Protein AF-A0A9N9FWW0-F1 (afdb_monomer)

Structure (mmCIF, N/CA/C/O backbone):
data_AF-A0A9N9FWW0-F1
#
_entry.id   AF-A0A9N9FWW0-F1
#
loop_
_atom_site.group_PDB
_atom_site.id
_atom_site.type_symbol
_atom_site.label_atom_id
_atom_site.label_alt_id
_atom_site.label_comp_id
_atom_site.label_asym_id
_atom_site.label_entity_id
_atom_site.label_seq_id
_atom_site.pdbx_PDB_ins_code
_atom_site.Cartn_x
_atom_site.Cartn_y
_atom_site.Cartn_z
_atom_site.occupancy
_atom_site.B_iso_or_equiv
_atom_site.auth_seq_id
_atom_site.auth_comp_id
_atom_site.auth_asym_id
_atom_site.auth_atom_id
_atom_sit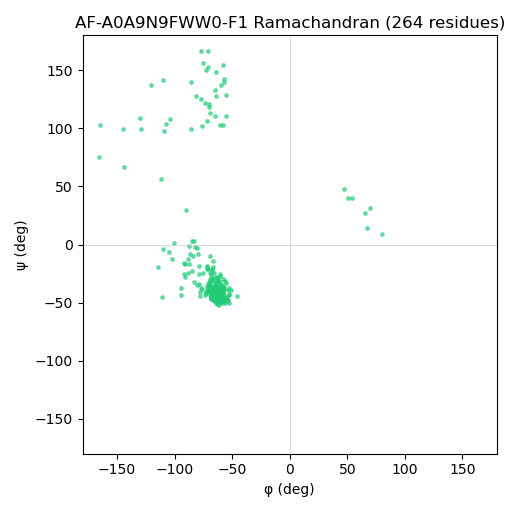e.pdbx_PDB_model_num
ATOM 1 N N . MET A 1 1 ? 11.414 13.127 -36.186 1.00 35.28 1 MET A N 1
ATOM 2 C CA . MET A 1 1 ? 11.989 12.520 -34.972 1.00 35.28 1 MET A CA 1
ATOM 3 C C . MET A 1 1 ? 11.084 12.918 -33.828 1.00 35.28 1 MET A C 1
ATOM 5 O O . MET A 1 1 ? 11.141 14.062 -33.401 1.00 35.28 1 MET A O 1
ATOM 9 N N . SER A 1 2 ? 10.152 12.046 -33.454 1.00 36.78 2 SER A N 1
ATOM 10 C CA . SER A 1 2 ? 9.279 12.289 -32.307 1.00 36.78 2 SER A CA 1
ATOM 11 C C . SER A 1 2 ? 10.143 12.172 -31.058 1.00 36.78 2 SER A C 1
ATOM 13 O O . SER A 1 2 ? 10.797 11.151 -30.876 1.00 36.78 2 SER A O 1
ATOM 15 N N . SER A 1 3 ? 10.216 13.225 -30.253 1.00 42.97 3 SER A N 1
ATOM 16 C CA . SER A 1 3 ? 10.805 13.155 -28.919 1.00 42.97 3 SER A CA 1
ATOM 17 C C . SER A 1 3 ? 10.001 12.137 -28.108 1.00 42.97 3 SER A C 1
ATOM 19 O O . SER A 1 3 ? 8.868 12.432 -27.724 1.00 42.97 3 SER A O 1
ATOM 21 N N . GLU A 1 4 ? 10.538 10.928 -27.918 1.00 58.47 4 GLU A N 1
ATOM 22 C CA . GLU A 1 4 ? 9.987 9.959 -26.966 1.00 58.47 4 GLU A CA 1
ATOM 23 C C . GLU A 1 4 ? 9.944 10.667 -25.607 1.00 58.47 4 GLU A C 1
ATOM 25 O O . GLU A 1 4 ? 10.971 11.068 -25.060 1.00 58.47 4 GLU A O 1
ATOM 30 N N . THR A 1 5 ? 8.733 10.960 -25.142 1.00 78.00 5 THR A N 1
ATOM 31 C CA . THR A 1 5 ? 8.524 11.666 -23.879 1.00 78.00 5 THR A CA 1
ATOM 32 C C . THR A 1 5 ? 8.757 10.654 -22.770 1.00 78.00 5 THR A C 1
ATOM 34 O O . THR A 1 5 ? 8.142 9.590 -22.797 1.00 78.00 5 THR A O 1
ATOM 37 N N . THR A 1 6 ? 9.659 10.955 -21.834 1.00 83.38 6 THR A N 1
ATOM 38 C CA . THR A 1 6 ? 9.924 10.080 -20.687 1.00 83.38 6 THR A CA 1
ATOM 39 C C . THR A 1 6 ? 8.613 9.804 -19.944 1.00 83.38 6 THR A C 1
ATOM 41 O O . THR A 1 6 ? 7.914 10.770 -19.621 1.00 83.38 6 THR A O 1
ATOM 44 N N . PRO A 1 7 ? 8.269 8.532 -19.673 1.00 91.06 7 PRO A N 1
ATOM 45 C CA . PRO A 1 7 ? 7.057 8.193 -18.937 1.00 91.06 7 PRO A CA 1
ATOM 46 C C . PRO A 1 7 ? 7.017 8.874 -17.564 1.00 91.06 7 PRO A C 1
ATOM 48 O O . PRO A 1 7 ? 8.038 8.970 -16.879 1.00 91.06 7 PRO A O 1
ATOM 51 N N . SER A 1 8 ? 5.841 9.358 -17.165 1.00 92.94 8 SER A N 1
ATOM 52 C CA . SER A 1 8 ? 5.626 9.966 -15.850 1.00 92.94 8 SER A CA 1
ATOM 53 C C . SER A 1 8 ? 5.513 8.911 -14.741 1.00 92.94 8 SER A C 1
ATOM 55 O O . SER A 1 8 ? 5.291 7.731 -15.013 1.00 92.94 8 SER A O 1
ATOM 57 N N . LEU A 1 9 ? 5.589 9.332 -13.470 1.00 94.12 9 LEU A N 1
ATOM 58 C CA . LEU A 1 9 ? 5.340 8.450 -12.316 1.00 94.12 9 LEU A CA 1
ATOM 59 C C . LEU A 1 9 ? 3.984 7.743 -12.408 1.00 94.12 9 LEU A C 1
ATOM 61 O O . LEU A 1 9 ? 3.874 6.561 -12.090 1.00 94.12 9 LEU A O 1
ATOM 65 N N . TYR A 1 10 ? 2.962 8.460 -12.874 1.00 94.88 10 TYR A N 1
ATOM 66 C CA . TYR A 1 10 ? 1.635 7.891 -13.057 1.00 94.88 10 TYR A CA 1
ATOM 67 C C . TYR A 1 10 ? 1.593 6.864 -14.188 1.00 94.88 10 TYR A C 1
ATOM 69 O O . TYR A 1 10 ? 0.904 5.858 -14.051 1.00 94.88 10 TYR A O 1
ATOM 77 N N . ASP A 1 11 ? 2.345 7.068 -15.274 1.00 95.19 11 ASP A N 1
ATOM 78 C CA . ASP A 1 11 ? 2.427 6.093 -16.369 1.00 95.19 11 ASP A CA 1
ATOM 79 C C . ASP A 1 11 ? 3.105 4.796 -15.908 1.00 95.19 11 ASP A C 1
ATOM 81 O O . ASP A 1 11 ? 2.639 3.708 -16.244 1.00 95.19 11 ASP A O 1
ATOM 85 N N . ILE A 1 12 ? 4.169 4.905 -15.103 1.00 96.44 12 ILE A N 1
ATOM 86 C CA . ILE A 1 12 ? 4.860 3.751 -14.509 1.00 96.44 12 ILE A CA 1
ATOM 87 C C . ILE A 1 12 ? 3.914 2.997 -13.566 1.00 96.44 12 ILE A C 1
ATOM 89 O O . ILE A 1 12 ? 3.751 1.785 -13.697 1.00 96.44 12 ILE A O 1
ATOM 93 N N . TYR A 1 13 ? 3.257 3.711 -12.648 1.00 96.44 13 TYR A N 1
ATOM 94 C CA . TYR A 1 13 ? 2.290 3.116 -11.725 1.00 96.44 13 TYR A CA 1
ATOM 95 C C . TYR A 1 13 ? 1.140 2.432 -12.475 1.00 96.44 13 TYR A C 1
ATOM 97 O O . TYR A 1 13 ? 0.853 1.261 -12.242 1.00 96.44 13 TYR A O 1
ATOM 105 N N . SER A 1 14 ? 0.523 3.134 -13.430 1.00 95.50 14 SER A N 1
ATOM 106 C CA . SER A 1 14 ? -0.605 2.613 -14.210 1.00 95.50 14 SER A CA 1
ATOM 107 C C . SER A 1 14 ? -0.212 1.376 -15.008 1.00 95.50 14 SER A C 1
ATOM 109 O O . SER A 1 14 ? -1.017 0.455 -15.152 1.00 95.50 14 SER A O 1
ATOM 111 N N . PHE A 1 15 ? 1.024 1.331 -15.516 1.00 96.69 15 PHE A N 1
ATOM 112 C CA . PHE A 1 15 ? 1.570 0.150 -16.170 1.00 96.69 15 PHE A CA 1
ATOM 113 C C . PHE A 1 15 ? 1.627 -1.048 -15.213 1.00 96.69 15 PHE A C 1
ATOM 115 O O . PHE A 1 15 ? 1.086 -2.102 -15.546 1.00 96.69 15 PHE A O 1
ATOM 122 N N . PHE A 1 16 ? 2.228 -0.897 -14.029 1.00 96.69 16 PHE A N 1
ATOM 123 C CA . PHE A 1 16 ? 2.330 -1.993 -13.061 1.00 96.69 16 PHE A CA 1
ATOM 124 C C . PHE A 1 16 ? 0.973 -2.424 -12.508 1.00 96.69 16 PHE A C 1
ATOM 126 O O . PHE A 1 16 ? 0.718 -3.621 -12.412 1.00 96.69 16 PHE A O 1
ATOM 133 N N . HIS A 1 17 ? 0.078 -1.479 -12.227 1.00 95.19 17 HIS A N 1
ATOM 134 C CA . HIS A 1 17 ? -1.285 -1.781 -11.800 1.00 95.19 17 HIS A CA 1
ATOM 135 C C . HIS A 1 17 ? -2.052 -2.567 -12.879 1.00 95.19 17 HIS A C 1
ATOM 137 O O . HIS A 1 17 ? -2.663 -3.602 -12.606 1.00 95.19 17 HIS A O 1
ATOM 143 N N . SER A 1 18 ? -1.949 -2.143 -14.145 1.00 95.38 18 SER A N 1
ATOM 144 C CA . SER A 1 18 ? -2.548 -2.867 -15.276 1.00 95.38 18 SER A CA 1
ATOM 145 C C . SER A 1 18 ? -1.939 -4.258 -15.453 1.00 95.38 18 SER A C 1
ATOM 147 O O . SER A 1 18 ? -2.644 -5.204 -15.793 1.00 95.38 18 SER A O 1
ATOM 149 N N . LEU A 1 19 ? -0.630 -4.399 -15.231 1.00 94.88 19 LEU A N 1
ATOM 150 C CA . LEU A 1 19 ? 0.060 -5.684 -15.288 1.00 94.88 19 LEU A CA 1
ATOM 151 C C . LEU A 1 19 ? -0.430 -6.627 -14.193 1.00 94.88 19 LEU A C 1
ATOM 153 O O . LEU A 1 19 ? -0.812 -7.751 -14.506 1.00 94.88 19 LEU A O 1
ATOM 157 N N . ARG A 1 20 ? -0.489 -6.157 -12.945 1.00 93.88 20 ARG A N 1
ATOM 158 C CA . ARG A 1 20 ? -0.958 -6.945 -11.804 1.00 93.88 20 ARG A CA 1
ATOM 159 C C . ARG A 1 20 ? -2.385 -7.444 -12.005 1.00 93.88 20 ARG A C 1
ATOM 161 O O . ARG A 1 20 ? -2.648 -8.628 -11.834 1.00 93.88 20 ARG A O 1
ATOM 168 N N . THR A 1 21 ? -3.284 -6.561 -12.430 1.00 93.12 21 THR A N 1
ATOM 169 C CA . THR A 1 21 ? -4.702 -6.886 -12.669 1.00 93.12 21 THR A CA 1
ATOM 170 C C . THR A 1 21 ? -4.928 -7.761 -13.906 1.00 93.12 21 THR A C 1
ATOM 172 O O . THR A 1 21 ? -5.953 -8.433 -14.006 1.00 93.12 21 THR A O 1
ATOM 175 N N . SER A 1 22 ? -3.980 -7.787 -14.848 1.00 93.50 22 SER A N 1
ATOM 176 C CA . SER A 1 22 ? -4.055 -8.628 -16.051 1.00 93.50 22 SER A CA 1
ATOM 177 C C . SER A 1 22 ? -3.481 -10.034 -15.860 1.00 93.50 22 SER A C 1
ATOM 179 O O . SER A 1 22 ? -3.668 -10.877 -16.743 1.00 93.50 22 SER A O 1
ATOM 181 N N . LEU A 1 23 ? -2.761 -10.291 -14.764 1.00 93.12 23 LEU A N 1
ATOM 182 C CA . LEU A 1 23 ? -2.172 -11.594 -14.464 1.00 93.12 23 LEU A CA 1
ATOM 183 C C . LEU A 1 23 ? -3.185 -12.506 -13.749 1.00 93.12 23 LEU A C 1
ATOM 185 O O . LEU A 1 23 ? -3.933 -12.048 -12.889 1.00 93.12 23 LEU A O 1
ATOM 189 N N . PRO A 1 24 ? -3.229 -13.805 -14.092 1.00 87.31 24 PRO A N 1
ATOM 190 C CA . PRO A 1 24 ? -4.205 -14.732 -13.523 1.00 87.31 24 PRO A CA 1
ATOM 191 C C . PRO A 1 24 ? -3.852 -15.220 -12.109 1.00 87.31 24 PRO A C 1
ATOM 193 O O . PRO A 1 24 ? -4.752 -15.636 -11.383 1.00 87.31 24 PRO A O 1
ATOM 196 N N . ASP A 1 25 ? -2.571 -15.219 -11.730 1.00 87.19 25 ASP A N 1
ATOM 197 C CA . ASP A 1 25 ? -2.097 -15.632 -10.405 1.00 87.19 25 ASP A CA 1
ATOM 198 C C . ASP A 1 25 ? -1.366 -14.466 -9.728 1.00 87.19 25 ASP A C 1
ATOM 200 O O . ASP A 1 25 ? -0.551 -13.783 -10.348 1.00 87.19 25 ASP A O 1
ATOM 204 N N . TYR A 1 26 ? -1.632 -14.265 -8.439 1.00 76.75 26 TYR A N 1
ATOM 205 C CA . TYR A 1 26 ? -0.929 -13.287 -7.613 1.00 76.75 26 TYR A CA 1
ATOM 206 C C . TYR A 1 26 ? 0.587 -13.543 -7.584 1.00 76.75 26 TYR A C 1
ATOM 208 O O . TYR A 1 26 ? 1.378 -12.598 -7.618 1.00 76.75 26 TYR A O 1
ATOM 216 N N . ASN A 1 27 ? 0.996 -14.815 -7.570 1.00 88.00 27 ASN A N 1
ATOM 217 C CA . ASN A 1 27 ? 2.407 -15.196 -7.544 1.00 88.00 27 ASN A CA 1
ATOM 218 C C . ASN A 1 27 ? 3.135 -14.809 -8.839 1.00 88.00 27 ASN A C 1
ATOM 220 O O . ASN A 1 27 ? 4.311 -14.465 -8.784 1.00 88.00 27 ASN A O 1
ATOM 224 N N . ASP A 1 28 ? 2.434 -14.763 -9.980 1.00 89.81 28 ASP A N 1
ATOM 225 C CA . ASP A 1 28 ? 3.038 -14.370 -11.260 1.00 89.81 28 ASP A CA 1
ATOM 226 C C . ASP A 1 28 ? 3.593 -12.942 -11.202 1.00 89.81 28 ASP A C 1
ATOM 228 O O . ASP A 1 28 ? 4.645 -12.657 -11.773 1.00 89.81 28 ASP A O 1
ATOM 232 N N . PHE A 1 29 ? 2.888 -12.037 -10.514 1.00 91.56 29 PHE A N 1
ATOM 233 C CA . PHE A 1 29 ? 3.349 -10.662 -10.353 1.00 91.56 29 PHE A CA 1
ATOM 234 C C . PHE A 1 29 ? 4.590 -10.610 -9.461 1.00 91.56 29 PHE A C 1
ATOM 236 O O . PHE A 1 29 ? 5.572 -9.973 -9.829 1.00 91.56 29 PHE A O 1
ATOM 243 N N . SER A 1 30 ? 4.581 -11.331 -8.335 1.00 90.12 30 SER A N 1
ATOM 244 C CA . SER A 1 30 ? 5.723 -11.407 -7.415 1.00 90.12 30 SER A CA 1
ATOM 245 C C . SER A 1 30 ? 6.978 -11.978 -8.088 1.00 90.12 30 SER A C 1
ATOM 247 O O . SER A 1 30 ? 8.067 -11.426 -7.938 1.00 90.12 30 SER A O 1
ATOM 249 N N . ASP A 1 31 ? 6.839 -13.052 -8.867 1.00 91.00 31 ASP A N 1
ATOM 250 C CA . ASP A 1 31 ? 7.963 -13.690 -9.563 1.00 91.00 31 ASP A CA 1
ATOM 251 C C . ASP A 1 31 ? 8.505 -12.812 -10.704 1.00 91.00 31 ASP A C 1
ATOM 253 O O . ASP A 1 31 ? 9.722 -12.713 -10.919 1.00 91.00 31 ASP A O 1
ATOM 257 N N . LEU A 1 32 ? 7.612 -12.117 -11.421 1.00 92.56 32 LEU A N 1
ATOM 258 C CA . LEU A 1 32 ? 7.996 -11.117 -12.414 1.00 92.56 32 LEU A CA 1
ATOM 259 C C . LEU A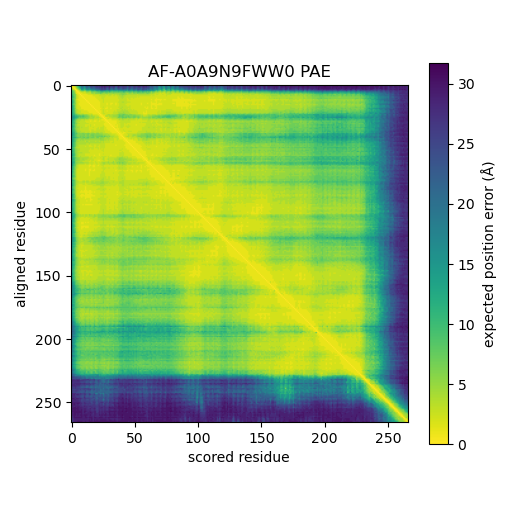 1 32 ? 8.778 -9.981 -11.758 1.00 92.56 32 LEU A C 1
ATOM 261 O O . LEU A 1 32 ? 9.856 -9.638 -12.238 1.00 92.56 32 LEU A O 1
ATOM 265 N N . VAL A 1 33 ? 8.265 -9.425 -10.658 1.00 91.88 33 VAL A N 1
ATOM 266 C CA . VAL A 1 33 ? 8.926 -8.362 -9.892 1.00 91.88 33 VAL A CA 1
ATOM 267 C C . VAL A 1 33 ? 10.314 -8.829 -9.459 1.00 91.88 33 VAL A C 1
ATOM 269 O O . VAL A 1 33 ? 11.290 -8.143 -9.744 1.00 91.88 33 VAL A O 1
ATOM 272 N N . GLY A 1 34 ? 10.437 -10.036 -8.898 1.00 90.44 34 GLY A N 1
ATOM 273 C CA . GLY A 1 34 ? 11.728 -10.616 -8.514 1.00 90.44 34 GLY A CA 1
ATOM 274 C C . GLY A 1 34 ? 12.744 -10.679 -9.661 1.00 90.44 34 GLY A C 1
ATOM 275 O O . GLY A 1 34 ? 13.934 -10.469 -9.440 1.00 90.44 34 GLY A O 1
ATOM 276 N N . THR A 1 35 ? 12.279 -10.881 -10.898 1.00 92.06 35 THR A N 1
ATOM 277 C CA . THR A 1 35 ? 13.130 -10.840 -12.099 1.00 92.06 35 THR A CA 1
ATOM 278 C C . THR A 1 35 ? 13.621 -9.421 -12.412 1.00 92.06 35 THR A C 1
ATOM 280 O O . THR A 1 35 ? 14.766 -9.249 -12.820 1.00 92.06 35 THR A O 1
ATOM 283 N N . LEU A 1 36 ? 12.788 -8.395 -12.203 1.00 91.44 36 LEU A N 1
ATOM 284 C CA . LEU A 1 36 ? 13.143 -6.991 -12.467 1.00 91.44 36 LEU A CA 1
ATOM 285 C C . LEU A 1 36 ? 14.206 -6.445 -11.511 1.00 91.44 36 LEU A C 1
ATOM 287 O O . LEU A 1 36 ? 14.935 -5.529 -11.874 1.00 91.44 36 LEU A O 1
ATOM 291 N N . PHE A 1 37 ? 14.298 -6.996 -10.301 1.00 91.94 37 PHE A N 1
ATOM 292 C CA . PHE A 1 37 ? 15.292 -6.585 -9.307 1.00 91.94 37 PHE A CA 1
ATOM 293 C C . PHE A 1 37 ? 16.681 -7.198 -9.531 1.00 91.94 37 PHE A C 1
ATOM 295 O O . PHE A 1 37 ? 17.613 -6.876 -8.791 1.00 91.94 37 PHE A O 1
ATOM 302 N N . ILE A 1 38 ? 16.848 -8.061 -10.538 1.00 89.38 38 ILE A N 1
ATOM 303 C CA . ILE A 1 38 ? 18.165 -8.569 -10.922 1.00 89.38 38 ILE A CA 1
ATOM 304 C C . ILE A 1 38 ? 18.927 -7.439 -11.638 1.00 89.38 38 ILE A C 1
ATOM 306 O O . ILE A 1 38 ? 18.448 -6.948 -12.660 1.00 89.38 38 ILE A O 1
ATOM 310 N N . PRO A 1 39 ? 20.108 -7.025 -11.141 1.00 84.00 39 PRO A N 1
ATOM 311 C CA . PRO A 1 39 ? 20.874 -5.933 -11.739 1.00 84.00 39 PRO A CA 1
ATOM 312 C C . PRO A 1 39 ? 21.216 -6.167 -13.218 1.00 84.00 39 PRO A C 1
ATOM 314 O O . PRO A 1 39 ? 21.562 -7.283 -13.611 1.00 84.00 39 PRO A O 1
ATOM 317 N N . HIS A 1 40 ? 21.178 -5.115 -14.044 1.00 82.94 40 HIS A N 1
ATOM 318 C CA . HIS A 1 40 ? 21.411 -5.234 -15.491 1.00 82.94 40 HIS A CA 1
ATOM 319 C C . HIS A 1 40 ? 22.842 -5.633 -15.891 1.00 82.94 40 HIS A C 1
ATOM 321 O O . HIS A 1 40 ? 23.059 -6.117 -17.002 1.00 82.94 40 HIS A O 1
ATOM 327 N N . ASP A 1 41 ? 23.824 -5.457 -15.004 1.00 82.44 41 ASP A N 1
ATOM 328 C CA . ASP A 1 41 ? 25.179 -5.991 -15.176 1.00 82.44 41 ASP A CA 1
ATOM 329 C C . ASP A 1 41 ? 25.236 -7.519 -15.003 1.00 82.44 41 ASP A C 1
ATOM 331 O O . ASP A 1 41 ? 26.152 -8.160 -15.520 1.00 82.44 41 ASP A O 1
ATOM 335 N N . VAL A 1 42 ? 24.243 -8.101 -14.324 1.00 87.56 42 VAL A N 1
ATOM 336 C CA . VAL A 1 42 ? 24.058 -9.549 -14.159 1.00 87.56 42 VAL A CA 1
ATOM 337 C C . VAL A 1 42 ? 23.110 -10.112 -15.218 1.00 87.56 42 VAL A C 1
ATOM 339 O O . VAL A 1 42 ? 23.396 -11.164 -15.785 1.00 87.56 42 VAL A O 1
ATOM 342 N N . MET A 1 43 ? 22.003 -9.420 -15.496 1.00 89.88 43 MET A N 1
ATOM 343 C CA . MET A 1 43 ? 20.989 -9.825 -16.471 1.00 89.88 43 MET A CA 1
ATOM 344 C C . MET A 1 43 ? 20.685 -8.669 -17.431 1.00 89.88 43 MET A C 1
ATOM 346 O O . MET A 1 43 ? 19.914 -7.773 -17.088 1.00 89.88 43 MET A O 1
ATOM 350 N N . PRO A 1 44 ? 21.261 -8.666 -18.646 1.00 90.00 44 PRO A N 1
ATOM 351 C CA . PRO A 1 44 ? 20.988 -7.627 -19.630 1.00 90.00 44 PRO A CA 1
ATOM 352 C C . PRO A 1 44 ? 19.496 -7.533 -19.965 1.00 90.00 44 PRO A C 1
ATOM 354 O O . PRO A 1 44 ? 18.780 -8.534 -19.939 1.00 90.00 44 PRO A O 1
ATOM 357 N N . VAL A 1 45 ? 19.037 -6.356 -20.400 1.00 89.69 45 VAL A N 1
ATOM 358 C CA . VAL A 1 45 ? 17.618 -6.102 -20.718 1.00 89.69 45 VAL A CA 1
ATOM 359 C C . VAL A 1 45 ? 17.029 -7.130 -21.688 1.00 89.69 45 VAL A C 1
ATOM 361 O O . VAL A 1 45 ? 15.882 -7.543 -21.531 1.00 89.69 45 VAL A O 1
ATOM 364 N N . SER A 1 46 ? 17.798 -7.589 -22.677 1.00 91.50 46 SER A N 1
ATOM 365 C CA . SER A 1 46 ? 17.354 -8.628 -23.616 1.00 91.50 46 SER A CA 1
ATOM 366 C C . SER A 1 46 ? 17.032 -9.963 -22.934 1.00 91.50 46 SER A C 1
ATOM 368 O O . SER A 1 46 ? 16.090 -10.644 -23.343 1.00 91.50 46 SER A O 1
ATOM 370 N N . GLU A 1 47 ? 17.779 -10.324 -21.893 1.00 93.25 47 GLU A N 1
ATOM 371 C CA . GLU A 1 47 ? 17.558 -11.520 -21.085 1.00 93.25 47 GLU A CA 1
ATOM 372 C C . GLU A 1 47 ? 16.400 -11.316 -20.102 1.00 93.25 47 GLU A C 1
ATOM 374 O O . GLU A 1 47 ? 15.529 -12.180 -20.014 1.00 93.25 47 GLU A O 1
ATOM 379 N N . THR A 1 48 ? 16.294 -10.140 -19.473 1.00 92.56 48 THR A N 1
ATOM 380 C CA . THR A 1 48 ? 15.125 -9.761 -18.660 1.00 92.56 48 THR A CA 1
ATOM 381 C C . THR A 1 48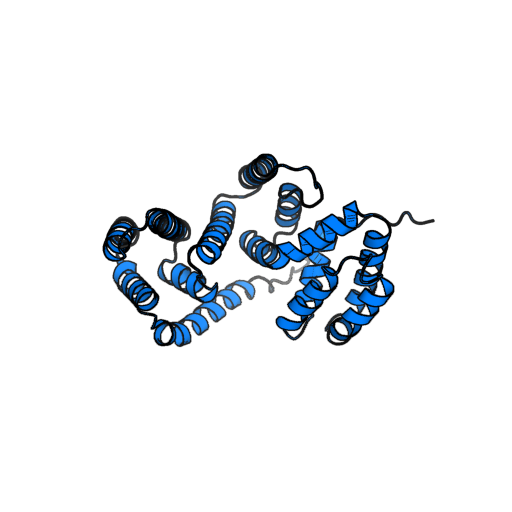 ? 13.836 -9.890 -19.470 1.00 92.56 48 THR A C 1
ATOM 383 O O . THR A 1 48 ? 12.893 -10.547 -19.035 1.00 92.56 48 THR A O 1
ATOM 386 N N . LEU A 1 49 ? 13.807 -9.345 -20.695 1.00 93.94 49 LEU A N 1
ATOM 387 C CA . LEU A 1 49 ? 12.666 -9.455 -21.612 1.00 93.94 49 LEU A CA 1
ATOM 388 C C . LEU A 1 49 ? 12.309 -10.915 -21.926 1.00 93.94 49 LEU A C 1
ATOM 390 O O . LEU A 1 49 ? 11.125 -11.246 -22.009 1.00 93.94 49 LEU A O 1
ATOM 394 N N . ALA A 1 50 ? 13.307 -11.783 -22.106 1.00 94.00 50 ALA A N 1
ATOM 395 C CA . ALA A 1 50 ? 13.086 -13.203 -22.362 1.00 94.00 50 ALA A CA 1
ATOM 396 C C . ALA A 1 50 ? 12.525 -13.933 -21.129 1.00 94.00 50 ALA A C 1
ATOM 398 O O . ALA A 1 50 ? 11.609 -14.745 -21.276 1.00 94.00 50 ALA A O 1
ATOM 399 N N . ASN A 1 51 ? 13.027 -13.609 -19.935 1.00 93.81 51 ASN A N 1
ATOM 400 C CA . ASN A 1 51 ? 12.619 -14.226 -18.673 1.00 93.81 51 ASN A CA 1
ATOM 401 C C . ASN A 1 51 ? 11.215 -13.814 -18.233 1.00 93.81 51 ASN A C 1
ATOM 403 O O . ASN A 1 51 ? 10.494 -14.637 -17.674 1.00 93.81 51 ASN A O 1
ATOM 407 N N . VAL A 1 52 ? 10.784 -12.582 -18.529 1.00 94.25 52 VAL A N 1
ATOM 408 C CA . VAL A 1 52 ? 9.429 -12.143 -18.165 1.00 94.25 52 VAL A CA 1
ATOM 409 C C . VAL A 1 52 ? 8.364 -12.477 -19.214 1.00 94.25 52 VAL A C 1
ATOM 411 O O . VAL A 1 52 ? 7.170 -12.469 -18.911 1.00 94.25 52 VAL A O 1
ATOM 414 N N . LEU A 1 53 ? 8.762 -12.798 -20.451 1.00 94.12 53 LEU A N 1
ATOM 415 C CA . LEU A 1 53 ? 7.841 -13.105 -21.552 1.00 94.12 53 LEU A CA 1
ATOM 416 C C 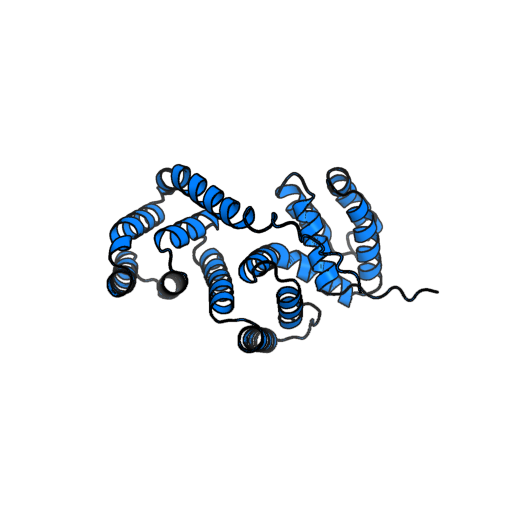. LEU A 1 53 ? 6.773 -14.170 -21.211 1.00 94.12 53 LEU A C 1
ATOM 418 O O . LEU A 1 53 ? 5.630 -13.999 -21.646 1.00 94.12 53 LEU A O 1
ATOM 422 N N . PRO A 1 54 ? 7.066 -15.253 -20.459 1.00 93.94 54 PRO A N 1
ATOM 423 C CA . PRO A 1 54 ? 6.050 -16.223 -20.052 1.00 93.94 54 PRO A CA 1
ATOM 424 C C . PRO A 1 54 ? 4.886 -15.612 -19.259 1.00 93.94 54 PRO A C 1
ATOM 426 O O . PRO A 1 54 ? 3.743 -15.997 -19.505 1.00 93.94 54 PRO A O 1
ATOM 429 N N . TYR A 1 55 ? 5.144 -14.639 -18.379 1.00 93.56 55 TYR A N 1
ATOM 430 C CA . TYR A 1 55 ? 4.094 -13.947 -17.622 1.00 93.56 55 TYR A CA 1
ATOM 431 C C . TYR A 1 55 ? 3.226 -13.100 -18.556 1.00 93.56 55 TYR A C 1
ATOM 433 O O . TYR A 1 55 ? 2.005 -13.226 -18.559 1.00 93.56 55 TYR A O 1
ATOM 441 N N . PHE A 1 56 ? 3.846 -12.339 -19.465 1.00 93.69 56 PHE A N 1
ATOM 442 C CA . PHE A 1 56 ? 3.118 -11.527 -20.446 1.00 93.69 56 PHE A CA 1
ATOM 443 C C . PHE A 1 56 ? 2.288 -12.344 -21.443 1.00 93.69 56 PHE A C 1
ATOM 445 O O . PHE A 1 56 ? 1.271 -11.860 -21.932 1.00 93.69 56 PHE A O 1
ATOM 452 N N . ARG A 1 57 ? 2.679 -13.590 -21.741 1.00 92.75 57 ARG A N 1
ATOM 453 C CA . ARG A 1 57 ? 1.861 -14.513 -22.551 1.00 92.75 57 ARG A CA 1
ATOM 454 C C . ARG A 1 57 ? 0.601 -14.985 -21.827 1.00 92.75 57 ARG A C 1
ATOM 456 O O . ARG A 1 57 ? -0.341 -15.408 -22.490 1.00 92.75 57 ARG A O 1
ATOM 463 N N . ARG A 1 58 ? 0.611 -14.958 -20.494 1.00 90.75 58 ARG A N 1
ATOM 464 C CA . ARG A 1 58 ? -0.531 -15.307 -19.640 1.00 90.75 58 ARG A CA 1
ATOM 465 C C . ARG A 1 58 ? -1.389 -14.093 -19.289 1.00 90.75 58 ARG A C 1
ATOM 467 O O . ARG A 1 58 ? -2.522 -14.290 -18.860 1.00 90.75 58 ARG A O 1
ATOM 474 N N . CYS A 1 59 ? -0.881 -12.875 -19.488 1.00 91.56 59 CYS A N 1
ATOM 475 C CA . CYS A 1 59 ? -1.650 -11.650 -19.304 1.00 91.56 59 CYS A CA 1
ATOM 476 C C . CYS A 1 59 ? -2.879 -11.619 -20.217 1.00 91.56 59 CYS A C 1
ATOM 478 O O . CYS A 1 59 ? -2.793 -11.889 -21.416 1.00 91.56 59 CYS A O 1
ATOM 480 N N . SER A 1 60 ? -4.011 -11.187 -19.666 1.00 93.44 60 SER A N 1
ATOM 481 C CA . SER A 1 60 ? -5.233 -10.928 -20.435 1.00 93.44 60 SER A CA 1
ATOM 482 C C . SER A 1 60 ? -5.085 -9.755 -21.416 1.00 93.44 60 SER A C 1
ATOM 484 O O . SER A 1 60 ? -5.780 -9.710 -22.432 1.00 93.44 60 SER A O 1
ATOM 486 N N . ASN A 1 61 ? -4.157 -8.829 -21.147 1.00 92.25 61 ASN A N 1
ATOM 487 C CA . ASN A 1 61 ? -3.859 -7.688 -22.005 1.00 92.25 61 ASN A CA 1
ATOM 488 C C . ASN A 1 61 ? -2.508 -7.843 -22.743 1.00 92.25 61 ASN A C 1
ATOM 490 O O . ASN A 1 61 ? -1.448 -7.590 -22.159 1.00 92.25 61 ASN A O 1
ATOM 494 N N . PRO A 1 62 ? -2.513 -8.182 -24.048 1.00 87.75 62 PRO A N 1
ATOM 495 C CA . PRO A 1 62 ? -1.287 -8.411 -24.810 1.00 87.75 62 PRO A CA 1
ATOM 496 C C . PRO A 1 62 ? -0.492 -7.130 -25.112 1.00 87.75 62 PRO A C 1
ATOM 498 O O . PRO A 1 62 ? 0.702 -7.221 -25.401 1.00 87.75 62 PRO A O 1
ATOM 501 N N . SER A 1 63 ? -1.097 -5.934 -25.037 1.00 92.44 63 SER A N 1
ATOM 502 C CA . SER A 1 63 ? -0.372 -4.684 -25.320 1.00 92.44 63 SER A CA 1
ATOM 503 C C . SER A 1 63 ? 0.632 -4.321 -24.224 1.00 92.44 63 SER A C 1
ATOM 505 O O . SER A 1 63 ? 1.552 -3.540 -24.469 1.00 92.44 63 SER A O 1
ATOM 507 N N . LEU A 1 64 ? 0.489 -4.898 -23.025 1.00 94.00 64 LEU A N 1
ATOM 508 C CA . LEU A 1 64 ? 1.366 -4.620 -21.889 1.00 94.00 64 LEU A CA 1
ATOM 509 C C . LEU A 1 64 ? 2.813 -5.032 -22.146 1.00 94.00 64 LEU A C 1
ATOM 511 O O . LEU A 1 64 ? 3.714 -4.354 -21.663 1.00 94.00 64 LEU A O 1
ATOM 515 N N . PHE A 1 65 ? 3.059 -6.080 -22.938 1.00 95.19 65 PHE A N 1
ATOM 516 C CA . PHE A 1 65 ? 4.433 -6.472 -23.252 1.00 95.19 65 PHE A CA 1
ATOM 517 C C . PHE A 1 65 ? 5.148 -5.413 -24.095 1.00 95.19 65 PHE A C 1
ATOM 519 O O . PHE A 1 65 ? 6.306 -5.097 -23.839 1.00 95.19 65 PHE A O 1
ATOM 526 N N . THR A 1 66 ? 4.453 -4.808 -25.061 1.00 94.25 66 THR A N 1
ATOM 527 C CA . THR A 1 66 ? 5.014 -3.708 -25.856 1.00 94.25 66 THR A CA 1
ATOM 528 C C . THR A 1 66 ? 5.299 -2.488 -24.984 1.00 94.25 66 THR A C 1
ATOM 530 O O . THR A 1 66 ? 6.375 -1.903 -25.091 1.00 94.25 66 THR A O 1
ATOM 533 N N . THR A 1 67 ? 4.385 -2.131 -24.077 1.00 94.31 67 THR A N 1
ATOM 534 C CA . THR A 1 67 ? 4.625 -1.053 -23.106 1.00 94.31 67 THR A CA 1
ATOM 535 C C . THR A 1 67 ? 5.824 -1.368 -22.216 1.00 94.31 67 THR A C 1
ATOM 537 O O . THR A 1 67 ? 6.685 -0.513 -22.030 1.00 94.31 67 THR A O 1
ATOM 540 N N . PHE A 1 68 ? 5.938 -2.605 -21.733 1.00 95.56 68 PHE A N 1
ATOM 541 C CA . PHE A 1 68 ? 7.072 -3.048 -20.930 1.00 95.56 68 PHE A CA 1
ATOM 542 C C . PHE A 1 68 ? 8.398 -2.929 -21.690 1.00 95.56 68 PHE A C 1
ATOM 544 O O . PHE A 1 68 ? 9.358 -2.384 -21.159 1.00 95.56 68 PHE A O 1
ATOM 551 N N . GLN A 1 69 ? 8.447 -3.346 -22.959 1.00 94.31 69 GLN A N 1
ATOM 552 C CA . GLN A 1 69 ? 9.633 -3.185 -23.809 1.00 94.31 69 GLN A CA 1
ATOM 553 C C . GLN A 1 69 ? 10.061 -1.716 -23.943 1.00 94.31 69 GLN A C 1
ATOM 555 O O . GLN A 1 69 ? 11.255 -1.418 -23.899 1.00 94.31 69 GLN A O 1
ATOM 560 N N . ILE A 1 70 ? 9.101 -0.797 -24.080 1.00 93.50 70 ILE A N 1
ATOM 561 C CA . ILE A 1 70 ? 9.370 0.646 -24.135 1.00 93.50 70 ILE A CA 1
ATOM 562 C C . ILE A 1 70 ? 9.929 1.141 -22.792 1.00 93.50 70 ILE A C 1
ATOM 564 O O . ILE A 1 70 ? 10.960 1.813 -22.777 1.00 93.50 70 ILE A O 1
ATOM 568 N N . MET A 1 71 ? 9.306 0.770 -21.668 1.00 94.38 71 MET A N 1
ATOM 569 C CA . MET A 1 71 ? 9.771 1.135 -20.320 1.00 94.38 71 MET A CA 1
ATOM 570 C C . MET A 1 71 ? 11.188 0.609 -20.046 1.00 94.38 71 MET A C 1
ATOM 572 O O . MET A 1 71 ? 12.046 1.362 -19.591 1.00 94.38 71 MET A O 1
ATOM 576 N N . MET A 1 72 ? 11.474 -0.648 -20.398 1.00 93.44 72 MET A N 1
ATOM 577 C CA . MET A 1 72 ? 12.800 -1.248 -20.220 1.00 93.44 72 MET A CA 1
ATOM 578 C C . MET A 1 72 ? 13.871 -0.571 -21.075 1.00 93.44 72 MET A C 1
ATOM 580 O O . MET A 1 72 ? 14.994 -0.385 -20.619 1.00 93.44 72 MET A O 1
ATOM 584 N N . ARG A 1 73 ? 13.527 -0.130 -22.289 1.00 91.94 73 ARG A N 1
ATOM 585 C CA . ARG A 1 73 ? 14.438 0.657 -23.129 1.00 91.94 73 ARG A CA 1
ATOM 586 C C . ARG A 1 73 ? 14.754 2.023 -22.511 1.00 91.94 73 ARG A C 1
ATOM 588 O O . ARG A 1 73 ? 15.887 2.488 -22.619 1.00 91.94 73 ARG A O 1
ATOM 595 N N . HIS A 1 74 ? 13.780 2.664 -21.861 1.00 92.06 74 HIS A N 1
ATOM 596 C CA . HIS A 1 74 ? 14.031 3.886 -21.092 1.00 92.06 74 HIS A CA 1
ATOM 597 C C . HIS A 1 74 ? 14.917 3.619 -19.870 1.00 92.06 74 HIS A C 1
ATOM 599 O O . HIS A 1 74 ? 15.820 4.413 -19.610 1.00 92.06 74 HIS A O 1
ATOM 605 N N . ALA A 1 75 ? 14.702 2.508 -19.159 1.00 91.94 75 ALA A N 1
ATOM 606 C CA . ALA A 1 75 ? 15.531 2.102 -18.024 1.00 91.94 75 ALA A CA 1
ATOM 607 C C . ALA A 1 75 ? 16.990 1.858 -18.443 1.00 91.94 75 ALA A C 1
ATOM 609 O O . ALA A 1 75 ? 17.896 2.414 -17.833 1.00 91.94 75 ALA A O 1
ATOM 610 N N . GLU A 1 76 ? 17.212 1.148 -19.552 1.00 90.25 76 GLU A N 1
ATOM 611 C CA . GLU A 1 76 ? 18.549 0.881 -20.106 1.00 90.25 76 GLU A CA 1
ATOM 612 C C . GLU A 1 76 ? 19.342 2.163 -20.412 1.00 90.25 76 GLU A C 1
ATOM 614 O O . GLU A 1 76 ? 20.558 2.223 -20.247 1.00 90.25 76 GLU A O 1
ATOM 619 N N . GLN A 1 77 ? 18.651 3.205 -20.882 1.00 91.19 77 GLN A N 1
ATOM 620 C CA . GLN A 1 77 ? 19.271 4.459 -21.320 1.00 91.19 77 GLN A CA 1
ATOM 621 C C . GLN A 1 77 ? 19.389 5.499 -20.201 1.00 91.19 77 GLN A C 1
ATOM 623 O O . GLN A 1 77 ? 20.114 6.484 -20.353 1.00 91.19 77 GLN A O 1
ATOM 628 N N . ASN A 1 78 ? 18.655 5.326 -19.100 1.00 91.44 78 ASN A N 1
ATOM 629 C CA . ASN A 1 78 ? 18.548 6.312 -18.036 1.00 91.44 78 ASN A CA 1
ATOM 630 C C . ASN A 1 78 ? 18.433 5.635 -16.664 1.00 91.44 78 ASN A C 1
ATOM 632 O O . ASN A 1 78 ? 17.341 5.290 -16.216 1.00 91.44 78 ASN A O 1
ATOM 636 N N . ALA A 1 79 ? 19.555 5.572 -15.945 1.00 89.75 79 ALA A N 1
ATOM 637 C CA . ALA A 1 79 ? 19.624 5.013 -14.594 1.00 89.75 79 ALA A CA 1
ATOM 638 C C . ALA A 1 79 ? 18.684 5.708 -13.585 1.00 89.75 79 ALA A C 1
ATOM 640 O O . ALA A 1 79 ? 18.202 5.084 -12.641 1.00 89.75 79 ALA A O 1
ATOM 641 N N . SER A 1 80 ? 18.381 7.002 -13.769 1.00 91.31 80 SER A N 1
ATOM 642 C CA . SER A 1 80 ? 17.397 7.687 -12.918 1.00 91.31 80 SER A CA 1
ATOM 643 C C . SER A 1 80 ? 15.985 7.167 -13.170 1.00 91.31 80 SER A C 1
ATOM 645 O O . SER A 1 80 ? 15.203 7.029 -12.229 1.00 91.31 80 SER A O 1
ATOM 647 N N . PHE A 1 81 ? 15.655 6.881 -14.432 1.00 93.06 81 PHE A N 1
ATOM 648 C CA . PHE A 1 81 ? 14.374 6.286 -14.789 1.00 93.06 81 PHE A CA 1
ATOM 649 C C . PHE A 1 81 ? 14.289 4.847 -14.283 1.00 93.06 81 PHE A C 1
ATOM 651 O O . PHE A 1 81 ? 13.298 4.506 -13.656 1.00 93.06 81 PHE A O 1
ATOM 658 N N . GLU A 1 82 ? 15.331 4.037 -14.481 1.00 92.25 82 GLU A N 1
ATOM 659 C CA . GLU A 1 82 ? 15.418 2.670 -13.949 1.00 92.25 82 GLU A CA 1
ATOM 660 C C . GLU A 1 82 ? 15.173 2.634 -12.435 1.00 92.25 82 GLU A C 1
ATOM 662 O O . GLU A 1 82 ? 14.298 1.915 -11.962 1.00 92.25 82 GLU A O 1
ATOM 667 N N . SER A 1 83 ? 15.872 3.484 -11.678 1.00 92.00 83 SER A N 1
ATOM 668 C CA . SER A 1 83 ? 15.679 3.612 -10.230 1.00 92.00 83 SER A CA 1
ATOM 669 C C . SER A 1 83 ? 14.237 3.985 -9.871 1.00 92.00 83 SER A C 1
ATOM 671 O O . SER A 1 83 ? 13.644 3.396 -8.971 1.00 92.00 83 SER A O 1
ATOM 673 N N . THR A 1 84 ? 13.636 4.921 -10.610 1.00 94.50 84 THR A N 1
ATOM 674 C CA . THR A 1 84 ? 12.233 5.318 -10.413 1.00 94.50 84 THR A CA 1
ATOM 675 C C . THR A 1 84 ? 11.276 4.163 -10.717 1.00 94.50 84 THR A C 1
ATOM 677 O O . THR A 1 84 ? 10.364 3.895 -9.941 1.00 94.50 84 THR A O 1
ATOM 680 N N . PHE A 1 85 ? 11.503 3.456 -11.824 1.00 94.88 85 PHE A N 1
ATOM 681 C CA . PHE A 1 85 ? 10.714 2.316 -12.274 1.00 94.88 85 PHE A CA 1
ATOM 682 C C . PHE A 1 85 ? 10.713 1.193 -11.233 1.00 94.88 85 PHE A C 1
ATOM 684 O O . PHE A 1 85 ? 9.645 0.724 -10.843 1.00 94.88 85 PHE A O 1
ATOM 691 N N . LEU A 1 86 ? 11.890 0.833 -10.713 1.00 94.00 86 LEU A N 1
ATOM 692 C CA . LEU A 1 86 ? 12.031 -0.184 -9.672 1.00 94.00 86 LEU A CA 1
ATOM 693 C C . LEU A 1 86 ? 11.407 0.249 -8.340 1.00 94.00 86 LEU A C 1
ATOM 695 O O . LEU A 1 86 ? 10.761 -0.563 -7.693 1.00 94.00 86 LEU A O 1
ATOM 699 N N . ARG A 1 87 ? 11.521 1.523 -7.945 1.00 94.50 87 ARG A N 1
ATOM 700 C CA . ARG A 1 87 ? 10.876 2.036 -6.719 1.00 94.50 87 ARG A CA 1
ATOM 701 C C . ARG A 1 87 ? 9.356 2.019 -6.790 1.00 94.50 87 ARG A C 1
ATOM 703 O O . ARG A 1 87 ? 8.709 1.719 -5.795 1.00 94.50 87 ARG A O 1
ATOM 710 N N . VAL A 1 88 ? 8.781 2.367 -7.942 1.00 95.69 88 VAL A N 1
ATOM 711 C CA . VAL A 1 88 ? 7.326 2.269 -8.132 1.00 95.69 88 VAL A CA 1
ATOM 712 C C . VAL A 1 88 ? 6.896 0.805 -8.077 1.00 95.69 88 VAL A C 1
ATOM 714 O O . VAL A 1 88 ? 5.911 0.506 -7.413 1.00 95.69 88 VAL A O 1
ATOM 717 N N . CYS A 1 89 ? 7.658 -0.091 -8.715 1.00 94.88 89 CYS A N 1
ATOM 718 C CA . CYS A 1 89 ? 7.443 -1.538 -8.669 1.00 94.88 89 CYS A CA 1
ATOM 719 C C . CYS A 1 89 ? 7.448 -2.080 -7.226 1.00 94.88 89 CYS A C 1
ATOM 721 O O . CYS A 1 89 ? 6.511 -2.766 -6.827 1.00 94.88 89 CYS A O 1
ATOM 723 N N . ASP A 1 90 ? 8.460 -1.708 -6.433 1.00 92.12 90 ASP A N 1
ATOM 724 C CA . ASP A 1 90 ? 8.607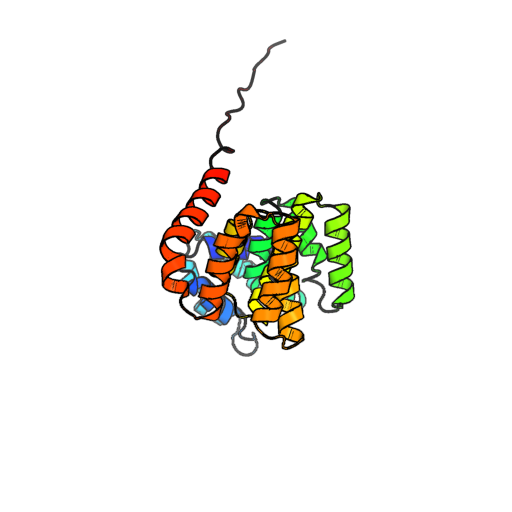 -2.079 -5.016 1.00 92.12 90 ASP A CA 1
ATOM 725 C C . ASP A 1 90 ? 7.417 -1.612 -4.168 1.00 92.12 90 ASP A C 1
ATOM 727 O O . ASP A 1 90 ? 6.914 -2.318 -3.300 1.00 92.12 90 ASP A O 1
ATOM 731 N N . ALA A 1 91 ? 6.933 -0.402 -4.450 1.00 93.25 91 ALA A N 1
ATOM 732 C CA . ALA A 1 91 ? 5.869 0.231 -3.691 1.00 93.25 91 ALA A CA 1
ATOM 733 C C . ALA A 1 91 ? 4.457 -0.215 -4.115 1.00 93.25 91 ALA A C 1
ATOM 735 O O . ALA A 1 91 ? 3.480 0.305 -3.580 1.00 93.25 91 ALA A O 1
ATOM 736 N N . MET A 1 92 ? 4.296 -1.145 -5.062 1.00 93.75 92 MET A N 1
ATOM 737 C CA . MET A 1 92 ? 2.978 -1.450 -5.639 1.00 93.75 92 MET A CA 1
ATOM 738 C C . MET A 1 92 ? 1.931 -1.881 -4.606 1.00 93.75 92 MET A C 1
ATOM 740 O O . MET A 1 92 ? 0.795 -1.413 -4.670 1.00 93.75 92 MET A O 1
ATOM 744 N N . ASP A 1 93 ? 2.314 -2.692 -3.619 1.00 90.31 93 ASP A N 1
ATOM 745 C CA . AS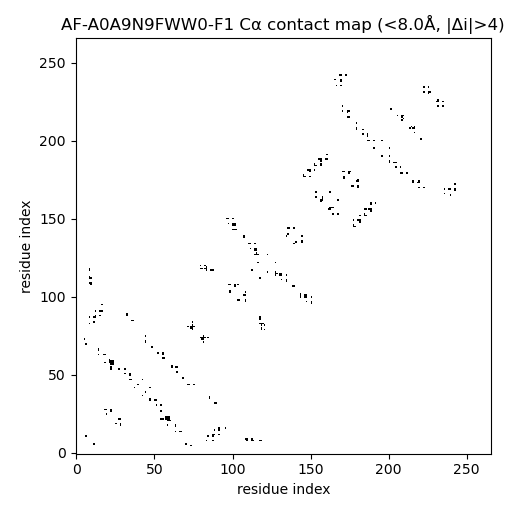P A 1 93 ? 1.399 -3.162 -2.570 1.00 90.31 93 ASP A CA 1
ATOM 746 C C . ASP A 1 93 ? 0.807 -2.016 -1.748 1.00 90.31 93 ASP A C 1
ATOM 748 O O . ASP A 1 93 ? -0.393 -1.997 -1.460 1.00 90.31 93 ASP A O 1
ATOM 752 N N . ILE A 1 94 ? 1.635 -1.032 -1.394 1.00 91.88 94 ILE A N 1
ATOM 753 C CA . ILE A 1 94 ? 1.176 0.133 -0.644 1.00 91.88 94 ILE A CA 1
ATOM 754 C C . ILE A 1 94 ? 0.439 1.124 -1.548 1.00 91.88 94 ILE A C 1
ATOM 756 O O . ILE A 1 94 ? -0.570 1.699 -1.138 1.00 91.88 94 ILE A O 1
ATOM 760 N N . LEU A 1 95 ? 0.886 1.301 -2.794 1.00 95.12 95 LEU A N 1
ATOM 761 C CA . LEU A 1 95 ? 0.268 2.227 -3.742 1.00 95.12 95 LEU A CA 1
ATOM 762 C C . LEU A 1 95 ? -1.170 1.828 -4.091 1.00 95.12 95 LEU A C 1
ATOM 764 O O . LEU A 1 95 ? -2.018 2.709 -4.199 1.00 95.12 95 LEU A O 1
ATOM 768 N N . GLU A 1 96 ? -1.479 0.535 -4.197 1.00 93.06 96 GLU A N 1
ATOM 769 C CA . GLU A 1 96 ? -2.853 0.061 -4.428 1.00 93.06 96 GLU A CA 1
ATOM 770 C C . GLU A 1 96 ? -3.776 0.327 -3.232 1.00 93.06 96 GLU A C 1
ATOM 772 O O . GLU A 1 96 ? -4.892 0.825 -3.400 1.00 93.06 96 GLU A O 1
ATOM 777 N N . LYS A 1 97 ? -3.301 0.092 -2.001 1.00 93.00 97 LYS A N 1
ATOM 778 C CA . LYS A 1 97 ? -4.062 0.438 -0.785 1.00 93.00 97 LYS A CA 1
ATOM 779 C C . LYS A 1 97 ? -4.330 1.941 -0.707 1.00 93.00 97 LYS A C 1
ATOM 781 O O . LYS A 1 97 ? -5.416 2.368 -0.309 1.00 93.00 97 LYS A O 1
ATOM 786 N N . ILE A 1 98 ? -3.354 2.754 -1.109 1.00 95.75 98 ILE A N 1
ATOM 787 C CA . ILE A 1 98 ? -3.503 4.207 -1.161 1.00 95.75 98 ILE A CA 1
ATOM 788 C C . ILE A 1 98 ? -4.482 4.629 -2.257 1.00 95.75 98 ILE A C 1
ATOM 790 O O . ILE A 1 98 ? -5.337 5.466 -1.983 1.00 95.75 98 ILE A O 1
ATOM 794 N N . GLU A 1 99 ? -4.415 4.067 -3.463 1.00 95.62 99 GLU A N 1
ATOM 795 C CA . GLU A 1 99 ? -5.391 4.351 -4.522 1.00 95.62 99 GLU A CA 1
ATOM 796 C C . GLU A 1 99 ? -6.825 4.099 -4.035 1.00 95.62 99 GLU A C 1
ATOM 798 O O . GLU A 1 99 ? -7.695 4.964 -4.199 1.00 95.62 99 GLU A O 1
ATOM 803 N N . TYR A 1 100 ? -7.049 2.972 -3.354 1.00 93.06 100 TYR A N 1
ATOM 804 C CA . TYR A 1 100 ? -8.335 2.663 -2.735 1.00 93.06 100 TYR A CA 1
ATOM 805 C C . TYR A 1 100 ? -8.729 3.705 -1.673 1.00 93.06 100 TYR A C 1
ATOM 807 O O . TYR A 1 100 ? -9.841 4.237 -1.694 1.00 93.06 100 TYR A O 1
ATOM 815 N N . ALA A 1 101 ? -7.803 4.092 -0.788 1.00 93.75 101 ALA A N 1
ATOM 816 C CA . ALA A 1 101 ? -8.036 5.127 0.225 1.00 93.75 101 ALA A CA 1
ATOM 817 C C . ALA A 1 101 ? -8.328 6.522 -0.370 1.00 93.75 101 ALA A C 1
ATOM 819 O O . ALA A 1 101 ? -9.062 7.317 0.232 1.00 93.75 101 ALA A O 1
ATOM 820 N N . LEU A 1 102 ? -7.788 6.812 -1.556 1.00 94.38 102 LEU A N 1
ATOM 821 C CA . LEU A 1 102 ? -8.056 8.015 -2.350 1.00 94.38 102 LEU A CA 1
ATOM 822 C C . LEU A 1 102 ? -9.349 7.907 -3.183 1.00 94.38 102 LEU A C 1
ATOM 824 O O . LEU A 1 102 ? -9.726 8.868 -3.859 1.00 94.38 102 LEU A O 1
ATOM 828 N N . GLY A 1 103 ? -10.040 6.764 -3.132 1.00 91.06 103 GLY A N 1
ATOM 829 C CA . GLY A 1 103 ? -11.296 6.504 -3.835 1.00 91.06 103 GLY A CA 1
ATOM 830 C C . GLY A 1 103 ? -11.142 6.393 -5.352 1.00 91.06 103 GLY A C 1
ATOM 831 O O . GLY A 1 103 ? -12.032 6.839 -6.074 1.00 91.06 103 GLY A O 1
ATOM 832 N N . GLY A 1 104 ? -9.996 5.906 -5.842 1.00 88.31 104 GLY A N 1
ATOM 833 C CA . GLY A 1 104 ? -9.720 5.782 -7.280 1.00 88.31 104 GLY A CA 1
ATOM 834 C C . GLY A 1 104 ? -9.589 7.125 -8.012 1.00 88.31 104 GLY A C 1
ATOM 835 O O . GLY A 1 104 ? -9.652 7.195 -9.241 1.00 88.31 104 GLY A O 1
ATOM 836 N N . ASN A 1 105 ? -9.434 8.238 -7.285 1.00 92.75 105 ASN A N 1
ATOM 837 C CA . ASN A 1 105 ? -9.301 9.549 -7.907 1.00 92.75 105 ASN A CA 1
ATOM 838 C C . ASN A 1 105 ? -7.897 9.732 -8.493 1.00 92.75 105 ASN A C 1
ATOM 840 O O . ASN A 1 105 ? -6.954 10.094 -7.786 1.00 92.75 105 ASN A O 1
ATOM 844 N N . ARG A 1 106 ? -7.794 9.585 -9.817 1.00 93.44 106 ARG A N 1
ATOM 845 C CA . ARG A 1 106 ? -6.555 9.774 -10.582 1.00 93.44 106 ARG A CA 1
ATOM 846 C C . ARG A 1 106 ? -5.773 11.039 -10.209 1.00 93.44 106 ARG A C 1
ATOM 848 O O . ARG A 1 106 ? -4.563 10.967 -10.052 1.00 93.44 106 ARG A O 1
ATOM 855 N N . ARG A 1 107 ? -6.430 12.196 -10.050 1.00 94.62 107 ARG A N 1
ATOM 856 C CA . ARG A 1 107 ? -5.726 13.460 -9.743 1.00 94.62 107 ARG A CA 1
ATOM 857 C C . ARG A 1 107 ? -5.098 13.446 -8.353 1.00 94.62 107 ARG A C 1
ATOM 859 O O . ARG A 1 107 ? -4.027 14.015 -8.159 1.00 94.62 107 ARG A O 1
ATOM 866 N N . LEU A 1 108 ? -5.779 12.833 -7.385 1.00 95.31 108 LEU A N 1
ATOM 867 C CA . LEU A 1 108 ? -5.229 12.669 -6.042 1.00 95.31 108 LEU A CA 1
ATOM 868 C C . LEU A 1 108 ? -4.079 11.667 -6.058 1.00 95.31 108 LEU A C 1
ATOM 870 O O . LEU A 1 108 ? -3.061 11.925 -5.429 1.00 95.31 108 LEU A O 1
ATOM 874 N N . LEU A 1 109 ? -4.202 10.580 -6.820 1.00 96.12 109 LEU A N 1
ATOM 875 C CA . LEU A 1 109 ? -3.143 9.585 -6.942 1.00 96.12 109 LEU A CA 1
ATOM 876 C C . LEU A 1 109 ? -1.887 10.153 -7.613 1.00 96.12 109 LEU A C 1
ATOM 878 O O . LEU A 1 109 ? -0.793 10.002 -7.083 1.00 96.12 109 LEU A O 1
ATOM 882 N N . GLU A 1 110 ? -2.037 10.890 -8.716 1.00 95.12 110 GLU A N 1
ATOM 883 C CA . GLU A 1 110 ? -0.937 11.631 -9.352 1.00 95.12 110 GLU A CA 1
ATOM 884 C C . GLU A 1 110 ? -0.257 12.582 -8.353 1.00 95.12 110 GLU A C 1
ATOM 886 O O . GLU A 1 110 ? 0.969 12.600 -8.231 1.00 95.12 110 GLU A O 1
ATOM 891 N N . GLY A 1 111 ? -1.048 13.340 -7.585 1.00 95.50 111 GLY A N 1
ATOM 892 C CA . GLY A 1 111 ? -0.529 14.228 -6.544 1.00 95.50 111 GLY A CA 1
ATOM 893 C C . GLY A 1 111 ? 0.204 13.487 -5.421 1.00 95.50 111 GLY A C 1
ATOM 894 O O . GLY A 1 111 ? 1.244 13.958 -4.962 1.00 95.50 111 GLY A O 1
ATOM 895 N N . TYR A 1 112 ? -0.297 12.320 -5.015 1.00 96.44 112 TYR A N 1
ATOM 896 C CA . TYR A 1 112 ? 0.322 11.469 -4.004 1.00 96.44 112 TYR A CA 1
ATOM 897 C C . TYR A 1 112 ? 1.660 10.891 -4.488 1.00 96.44 112 TYR A C 1
ATOM 899 O O . TYR A 1 112 ? 2.661 10.995 -3.780 1.00 96.44 112 TYR A O 1
ATOM 907 N N . LEU A 1 113 ? 1.713 10.364 -5.716 1.00 96.00 113 LEU A N 1
ATOM 908 C CA . LEU A 1 113 ? 2.942 9.841 -6.325 1.00 96.00 113 LEU A CA 1
ATOM 909 C C . LEU A 1 113 ? 4.026 10.922 -6.424 1.00 96.00 113 LEU A C 1
ATOM 911 O O . LEU A 1 113 ? 5.180 10.678 -6.075 1.00 96.00 113 LEU A O 1
ATOM 915 N N . HIS A 1 114 ? 3.657 12.144 -6.820 1.00 94.69 114 HIS A N 1
ATOM 916 C CA . HIS A 1 114 ? 4.583 13.277 -6.795 1.00 94.69 114 HIS A CA 1
ATOM 917 C C . HIS A 1 114 ? 5.019 13.653 -5.377 1.00 94.69 114 HIS A C 1
ATOM 919 O O . HIS A 1 114 ? 6.172 14.028 -5.160 1.00 94.69 114 HIS A O 1
ATOM 925 N N . ALA A 1 115 ? 4.120 13.553 -4.396 1.00 94.94 115 ALA A N 1
ATOM 926 C CA . ALA A 1 115 ? 4.449 13.856 -3.013 1.00 94.94 115 ALA A CA 1
ATOM 927 C C . ALA A 1 115 ? 5.443 12.849 -2.407 1.00 94.94 115 ALA A C 1
ATOM 929 O O . ALA A 1 115 ? 6.250 13.270 -1.576 1.00 94.94 115 ALA A O 1
ATOM 930 N N . LEU A 1 116 ? 5.430 11.587 -2.859 1.00 93.75 116 LEU A N 1
ATOM 931 C CA . LEU A 1 116 ? 6.401 10.552 -2.479 1.00 93.75 116 LEU A CA 1
ATOM 932 C C . LEU A 1 116 ? 7.821 10.812 -2.994 1.00 93.75 116 LEU A C 1
ATOM 934 O O . LEU A 1 116 ? 8.771 10.292 -2.418 1.00 93.75 116 LEU A O 1
ATOM 938 N N . GLN A 1 117 ? 7.972 11.609 -4.057 1.00 92.69 117 GLN A N 1
ATOM 939 C CA . GLN A 1 117 ? 9.266 11.915 -4.677 1.00 92.69 117 GLN A CA 1
ATOM 940 C C . GLN A 1 117 ? 10.067 10.657 -5.072 1.00 92.69 117 GLN A C 1
ATOM 942 O O . GLN A 1 117 ? 11.286 10.607 -4.903 1.00 92.69 117 GLN A O 1
ATOM 947 N N . LEU A 1 118 ? 9.393 9.624 -5.598 1.00 91.44 118 LEU A N 1
ATOM 948 C CA . LEU A 1 118 ? 10.045 8.368 -6.011 1.00 91.44 118 LEU A CA 1
ATOM 949 C C . LEU A 1 118 ? 11.097 8.583 -7.113 1.00 91.44 118 LEU A C 1
ATOM 951 O O . LEU A 1 118 ? 12.067 7.827 -7.196 1.00 91.44 118 LEU A O 1
ATOM 955 N N . ASP A 1 119 ? 10.936 9.649 -7.895 1.00 91.00 119 ASP A N 1
ATOM 956 C CA . ASP A 1 119 ? 11.842 10.131 -8.939 1.00 91.00 119 ASP A CA 1
ATOM 957 C C . ASP A 1 119 ? 13.049 10.931 -8.412 1.00 91.00 119 ASP A C 1
ATOM 959 O O . ASP A 1 119 ? 13.977 11.227 -9.166 1.00 91.00 119 ASP A O 1
ATOM 963 N N . ASN A 1 120 ? 13.089 11.253 -7.116 1.00 91.00 120 ASN A N 1
ATOM 964 C CA . ASN A 1 120 ? 14.190 11.971 -6.480 1.00 91.00 120 ASN A CA 1
ATOM 965 C C . ASN A 1 120 ? 14.984 11.048 -5.546 1.00 91.00 120 ASN A C 1
ATOM 967 O O . ASN A 1 120 ? 14.651 10.845 -4.379 1.00 91.00 120 ASN A O 1
ATOM 971 N N . ALA A 1 121 ? 16.102 10.509 -6.033 1.00 85.19 121 ALA A N 1
ATOM 972 C CA . ALA A 1 121 ? 16.963 9.636 -5.233 1.00 85.19 121 ALA A CA 1
ATOM 973 C C . ALA A 1 121 ? 17.666 10.317 -4.049 1.00 85.19 121 ALA A C 1
ATOM 975 O O . ALA A 1 121 ? 18.174 9.616 -3.179 1.00 85.19 121 ALA A O 1
ATOM 976 N N . SER A 1 122 ? 17.687 11.649 -4.002 1.00 89.75 122 SER A N 1
ATOM 977 C CA . SER A 1 122 ? 18.322 12.425 -2.933 1.00 89.75 122 SER A CA 1
ATOM 978 C C . SER A 1 122 ? 17.333 12.967 -1.898 1.00 89.75 122 SER A C 1
ATOM 980 O O . SER A 1 122 ? 17.758 13.668 -0.980 1.00 89.75 122 SER A O 1
ATOM 982 N N . ALA A 1 123 ? 16.035 12.675 -2.033 1.00 90.88 123 ALA A N 1
ATOM 983 C CA . ALA A 1 123 ? 15.031 13.103 -1.068 1.00 90.88 123 ALA A CA 1
ATOM 984 C C . ALA A 1 123 ? 15.279 12.450 0.299 1.00 90.88 123 ALA A C 1
ATOM 986 O O . ALA A 1 123 ? 15.396 11.228 0.410 1.00 90.88 123 ALA A O 1
ATOM 987 N N . SER A 1 124 ? 15.349 13.258 1.357 1.00 90.88 124 SER A N 1
ATOM 988 C CA . SER A 1 124 ? 15.402 12.735 2.721 1.00 90.88 124 SER A CA 1
ATOM 989 C C . SER A 1 124 ? 14.025 12.238 3.165 1.00 90.88 124 SER A C 1
ATOM 991 O O . SER A 1 124 ? 12.992 12.719 2.696 1.00 90.88 124 SER A O 1
ATOM 993 N N . HIS A 1 125 ? 13.999 11.322 4.136 1.00 89.56 125 HIS A N 1
ATOM 994 C CA . HIS A 1 125 ? 12.746 10.859 4.738 1.00 89.56 125 HIS A CA 1
ATOM 995 C C . HIS A 1 125 ? 11.885 12.032 5.241 1.00 89.56 125 HIS A C 1
ATOM 997 O O . HIS A 1 125 ? 10.692 12.091 4.965 1.00 89.56 125 HIS A O 1
ATOM 1003 N N . GLU A 1 126 ? 12.494 13.020 5.903 1.00 92.31 126 GLU A N 1
ATOM 1004 C CA . GLU A 1 126 ? 11.789 14.212 6.387 1.00 92.31 126 GLU A CA 1
ATOM 1005 C C . GLU A 1 126 ? 11.184 15.042 5.241 1.00 92.31 126 GLU A C 1
ATOM 1007 O O . GLU A 1 126 ? 10.052 15.514 5.348 1.00 92.31 126 GLU A O 1
ATOM 1012 N N . GLN A 1 127 ? 11.893 15.190 4.116 1.00 93.06 127 GLN A N 1
ATOM 1013 C CA . GLN A 1 127 ? 11.371 15.894 2.941 1.00 93.06 127 GLN A CA 1
ATOM 1014 C C . GLN A 1 127 ? 10.155 15.185 2.341 1.00 93.06 127 GLN A C 1
ATOM 1016 O O . GLN A 1 127 ? 9.162 15.848 2.032 1.00 93.06 127 GLN A O 1
ATOM 1021 N N . VAL A 1 128 ? 10.213 13.857 2.213 1.00 93.19 128 VAL A N 1
ATOM 1022 C CA . VAL A 1 128 ? 9.093 13.045 1.718 1.00 93.19 128 VAL A CA 1
ATOM 1023 C C . VAL A 1 128 ? 7.898 13.152 2.665 1.00 93.19 128 VAL A C 1
ATOM 1025 O O . VAL A 1 128 ? 6.794 13.465 2.224 1.00 93.19 128 VAL A O 1
ATOM 1028 N N . MET A 1 129 ? 8.112 12.999 3.975 1.00 92.38 129 MET A N 1
ATOM 1029 C CA . MET A 1 129 ? 7.036 13.089 4.968 1.00 92.38 129 MET A CA 1
ATOM 1030 C C . MET A 1 129 ? 6.377 14.471 4.995 1.00 92.38 129 MET A C 1
ATOM 1032 O O . MET A 1 129 ? 5.149 14.563 5.007 1.00 92.38 129 MET A O 1
ATOM 1036 N N . ASN A 1 130 ? 7.161 15.548 4.923 1.00 93.88 130 ASN A N 1
ATOM 1037 C CA . ASN A 1 130 ? 6.629 16.909 4.838 1.00 93.88 130 ASN A CA 1
ATOM 1038 C C . ASN A 1 130 ? 5.841 17.136 3.538 1.00 93.88 130 ASN A C 1
ATOM 1040 O O . ASN A 1 130 ? 4.785 17.772 3.544 1.00 93.88 130 ASN A O 1
ATOM 1044 N N . SER A 1 131 ? 6.337 16.606 2.417 1.00 94.94 131 SER A N 1
ATOM 1045 C CA . SER A 1 131 ? 5.676 16.684 1.112 1.00 94.94 131 SER A CA 1
ATOM 1046 C C . SER A 1 131 ? 4.325 15.958 1.116 1.00 94.94 131 SER A C 1
ATOM 1048 O O . SER A 1 131 ? 3.313 16.544 0.721 1.00 94.94 131 SER A O 1
ATOM 1050 N N . LEU A 1 132 ? 4.288 14.734 1.651 1.00 94.25 132 LEU A N 1
ATOM 1051 C CA . LEU A 1 132 ? 3.070 13.952 1.863 1.00 94.25 132 LEU A CA 1
ATOM 1052 C C . LEU A 1 132 ? 2.088 14.665 2.792 1.00 94.25 132 LEU A C 1
ATOM 1054 O O . LEU A 1 132 ? 0.914 14.801 2.455 1.00 94.25 132 LEU A O 1
ATOM 1058 N N . GLN A 1 133 ? 2.554 15.163 3.940 1.00 93.69 133 GLN A N 1
ATOM 1059 C CA . GLN A 1 133 ? 1.699 15.867 4.893 1.00 93.69 133 GLN A CA 1
ATOM 1060 C C . GLN A 1 133 ? 1.057 17.104 4.258 1.00 93.69 133 GLN A C 1
ATOM 1062 O O . GLN A 1 133 ? -0.143 17.333 4.428 1.00 93.69 133 GLN A O 1
ATOM 1067 N N . ARG A 1 134 ? 1.834 17.881 3.496 1.00 95.81 134 ARG A N 1
ATOM 1068 C CA . ARG A 1 134 ? 1.325 19.036 2.753 1.00 95.81 134 ARG A CA 1
ATOM 1069 C C . ARG A 1 134 ? 0.278 18.619 1.722 1.00 95.81 134 ARG A C 1
ATOM 1071 O O . ARG A 1 134 ? -0.797 19.209 1.697 1.00 95.81 134 ARG A O 1
ATOM 1078 N N . PHE A 1 135 ? 0.553 17.589 0.919 1.00 96.50 135 PHE A N 1
ATOM 1079 C CA . PHE A 1 135 ? -0.412 17.055 -0.045 1.00 96.50 135 PHE A CA 1
ATOM 1080 C C . PHE A 1 135 ? -1.727 16.645 0.635 1.00 96.50 135 PHE A C 1
ATOM 1082 O O . PHE A 1 135 ? -2.796 17.094 0.223 1.00 96.50 135 PHE A O 1
ATOM 1089 N N . LEU A 1 136 ? -1.651 15.857 1.710 1.00 94.38 136 LEU A N 1
ATOM 1090 C CA . LEU A 1 136 ? -2.830 15.391 2.440 1.00 94.38 136 LEU A CA 1
ATOM 1091 C C . LEU A 1 136 ? -3.628 16.555 3.034 1.00 94.38 136 LEU A C 1
ATOM 1093 O O . LEU A 1 136 ? -4.850 16.564 2.936 1.00 94.38 136 LEU A O 1
ATOM 1097 N N . THR A 1 137 ? -2.950 17.558 3.591 1.00 94.31 137 THR A N 1
ATOM 1098 C CA . THR A 1 137 ? -3.608 18.714 4.217 1.00 94.31 137 THR A CA 1
ATOM 1099 C C . THR A 1 137 ? -4.260 19.641 3.186 1.00 94.31 137 THR A C 1
ATOM 1101 O O . THR A 1 137 ? -5.343 20.164 3.428 1.00 94.31 137 THR A O 1
ATOM 1104 N N . GLU A 1 138 ? -3.609 19.871 2.043 1.00 95.06 138 GLU A N 1
ATOM 1105 C CA . GLU A 1 138 ? -4.058 20.857 1.050 1.00 95.06 138 GLU A CA 1
ATOM 1106 C C . GLU A 1 138 ? -5.000 20.288 -0.016 1.00 95.06 138 GLU A C 1
ATOM 1108 O O . GLU A 1 138 ? -5.773 21.044 -0.610 1.00 95.06 138 GLU A O 1
ATOM 1113 N N . LYS A 1 139 ? -4.889 18.993 -0.336 1.00 94.56 139 LYS A N 1
ATOM 1114 C CA . LYS A 1 139 ? -5.573 18.381 -1.490 1.00 94.56 139 LYS A CA 1
ATOM 1115 C C . LYS A 1 139 ? -6.630 17.352 -1.112 1.00 94.56 139 LYS A C 1
ATOM 1117 O O . LYS A 1 139 ? -7.481 17.068 -1.950 1.00 94.56 139 LYS A O 1
ATOM 1122 N N . CYS A 1 140 ? -6.593 16.811 0.104 1.00 94.44 140 CYS A N 1
ATOM 1123 C CA . CYS A 1 140 ? -7.525 15.777 0.548 1.00 94.44 140 CYS A CA 1
ATOM 1124 C C . CYS A 1 140 ? -8.500 16.322 1.597 1.00 94.44 140 CYS A C 1
ATOM 1126 O O . CYS A 1 140 ? -8.118 17.087 2.483 1.00 94.44 140 CYS A O 1
ATOM 1128 N N . ASP A 1 141 ? -9.758 15.893 1.529 1.00 94.56 141 ASP A N 1
ATOM 1129 C CA . ASP A 1 141 ? -10.736 16.132 2.589 1.00 94.56 141 ASP A CA 1
ATOM 1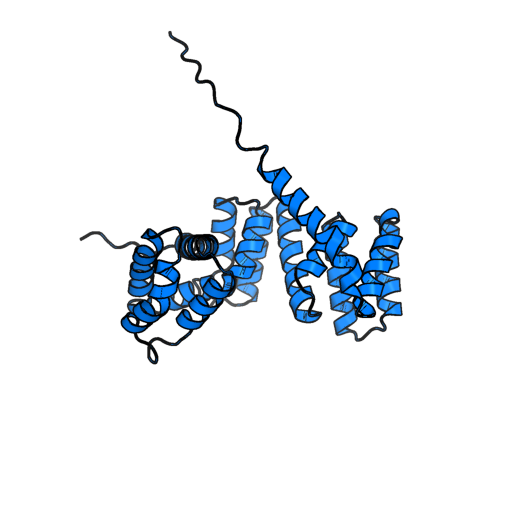130 C C . ASP A 1 141 ? -10.425 15.289 3.842 1.00 94.56 141 ASP A C 1
ATOM 1132 O O . ASP A 1 141 ? -9.629 14.349 3.800 1.00 94.56 141 ASP A O 1
ATOM 1136 N N . ALA A 1 142 ? -11.070 15.612 4.966 1.00 93.00 142 ALA A N 1
ATOM 1137 C CA . ALA A 1 142 ? -10.810 14.960 6.250 1.00 93.00 142 ALA A CA 1
ATOM 1138 C C . ALA A 1 142 ? -11.041 13.437 6.229 1.00 93.00 142 ALA A C 1
ATOM 1140 O O . ALA A 1 142 ? -10.289 12.709 6.879 1.00 93.00 142 ALA A O 1
ATOM 1141 N N . ASN A 1 143 ? -12.025 12.943 5.469 1.00 92.94 143 ASN A N 1
ATOM 1142 C CA . ASN A 1 143 ? -12.301 11.508 5.384 1.00 92.94 143 ASN A CA 1
ATOM 1143 C C . ASN A 1 143 ? -11.225 10.807 4.553 1.00 92.94 143 ASN A C 1
ATOM 1145 O O . ASN A 1 143 ? -10.703 9.774 4.964 1.00 92.94 143 ASN A O 1
ATOM 1149 N N . THR A 1 144 ? -10.823 11.393 3.424 1.00 94.00 144 THR A N 1
ATOM 1150 C CA . THR A 1 144 ? -9.710 10.865 2.620 1.00 94.00 144 THR A CA 1
ATOM 1151 C C . THR A 1 144 ? -8.397 10.862 3.405 1.00 94.00 144 THR A C 1
ATOM 1153 O O . THR A 1 144 ? -7.677 9.865 3.394 1.00 94.00 144 THR A O 1
ATOM 1156 N N . GLN A 1 145 ? -8.109 11.926 4.163 1.00 93.81 145 GLN A N 1
ATOM 1157 C CA . GLN A 1 145 ? -6.957 11.956 5.069 1.00 93.81 145 GLN A CA 1
ATOM 1158 C C . GLN A 1 145 ? -7.022 10.826 6.103 1.00 93.81 145 GLN A C 1
ATOM 1160 O O . GLN A 1 145 ? -6.009 10.181 6.367 1.00 93.81 145 GLN A O 1
ATOM 1165 N N . LEU A 1 146 ? -8.198 10.568 6.682 1.00 94.06 146 LEU A N 1
ATOM 1166 C CA . LEU A 1 146 ? -8.384 9.503 7.664 1.00 94.06 146 LEU A CA 1
ATOM 1167 C C . LEU A 1 146 ? -8.142 8.114 7.055 1.00 94.06 146 LEU A C 1
ATOM 1169 O O . LEU A 1 146 ? -7.380 7.340 7.631 1.00 94.06 146 LEU A O 1
ATOM 1173 N N . ARG A 1 147 ? -8.692 7.835 5.866 1.00 93.88 147 ARG A N 1
ATOM 1174 C CA . ARG A 1 147 ? -8.468 6.570 5.143 1.00 93.88 147 ARG A CA 1
ATOM 1175 C C . ARG A 1 147 ? -6.995 6.349 4.803 1.00 93.88 147 ARG A C 1
ATOM 1177 O O . ARG A 1 147 ? -6.474 5.262 5.016 1.00 93.88 147 ARG A O 1
ATOM 1184 N N . VAL A 1 148 ? -6.286 7.384 4.349 1.00 94.06 148 VAL A N 1
ATOM 1185 C CA . VAL A 1 148 ? -4.840 7.278 4.088 1.00 94.06 148 VAL A CA 1
ATOM 1186 C C . VAL A 1 148 ? -4.058 7.022 5.384 1.00 94.06 148 VAL A C 1
ATOM 1188 O O . VAL A 1 148 ? -3.149 6.195 5.413 1.00 94.06 148 VAL A O 1
ATOM 1191 N N . ARG A 1 149 ? -4.419 7.682 6.493 1.00 93.88 149 ARG A N 1
ATOM 1192 C CA . ARG A 1 149 ? -3.787 7.434 7.803 1.00 93.88 149 ARG A CA 1
ATOM 1193 C C . ARG A 1 149 ? -4.054 6.026 8.325 1.00 93.88 149 ARG A C 1
ATOM 1195 O O . ARG A 1 149 ? -3.179 5.474 8.986 1.00 93.88 149 ARG A O 1
ATOM 1202 N N . LYS A 1 150 ? -5.222 5.458 8.026 1.00 94.62 150 LYS A N 1
ATOM 1203 C CA . LYS A 1 150 ? -5.540 4.061 8.324 1.00 94.62 150 LYS A CA 1
ATOM 1204 C C . LYS A 1 150 ? -4.587 3.116 7.608 1.00 94.62 150 LYS A C 1
ATOM 1206 O O . LYS A 1 150 ? -3.982 2.301 8.289 1.00 94.62 150 LYS A O 1
ATOM 1211 N N . VAL A 1 151 ? -4.372 3.300 6.304 1.00 94.31 151 VAL A N 1
ATOM 1212 C CA . VAL A 1 151 ? -3.413 2.490 5.531 1.00 94.31 151 VAL A CA 1
ATOM 1213 C C . VAL A 1 151 ? -2.021 2.523 6.174 1.00 94.31 151 VAL A C 1
ATOM 1215 O O . VAL A 1 151 ? -1.436 1.478 6.428 1.00 94.31 151 VAL A O 1
ATOM 1218 N N . PHE A 1 152 ? -1.509 3.703 6.544 1.00 92.12 152 PHE A N 1
ATOM 1219 C CA . PHE A 1 152 ? -0.208 3.794 7.226 1.00 92.12 152 PHE A CA 1
ATOM 1220 C C . PHE A 1 152 ? -0.176 3.107 8.600 1.00 92.12 152 PHE A C 1
ATOM 1222 O O . PHE A 1 152 ? 0.844 2.534 8.980 1.00 92.12 152 PHE A O 1
ATOM 1229 N N . ALA A 1 153 ? -1.265 3.187 9.367 1.00 92.56 153 ALA A N 1
ATOM 1230 C CA . ALA A 1 153 ? -1.360 2.509 10.657 1.00 92.56 153 ALA A CA 1
ATOM 1231 C C . ALA A 1 153 ? -1.414 0.982 10.491 1.00 92.56 153 ALA A C 1
ATOM 1233 O O . ALA A 1 153 ? -0.814 0.268 11.290 1.00 92.56 153 ALA A O 1
ATOM 1234 N N . GLU A 1 154 ? -2.102 0.498 9.457 1.00 93.88 154 GLU A N 1
ATOM 1235 C CA . GLU A 1 154 ? -2.194 -0.918 9.108 1.00 93.88 154 GLU A CA 1
ATOM 1236 C C . GLU A 1 154 ? -0.850 -1.483 8.659 1.00 93.88 154 GLU A C 1
ATOM 1238 O O . GLU A 1 154 ? -0.446 -2.505 9.207 1.00 93.88 154 GLU A O 1
ATOM 1243 N N . GLU A 1 155 ? -0.115 -0.804 7.772 1.00 91.06 155 GLU A N 1
ATOM 1244 C CA . GLU A 1 155 ? 1.228 -1.258 7.376 1.00 91.06 155 GLU A CA 1
ATOM 1245 C C . GLU A 1 155 ? 2.174 -1.308 8.572 1.00 91.06 155 GLU A C 1
ATOM 1247 O O . GLU A 1 155 ? 2.818 -2.323 8.819 1.00 91.06 155 GLU A O 1
ATOM 1252 N N . GLY A 1 156 ? 2.198 -0.251 9.389 1.00 89.00 156 GLY A N 1
ATOM 1253 C CA . GLY A 1 156 ? 3.044 -0.250 10.577 1.00 89.00 156 GLY A CA 1
ATOM 1254 C C . GLY A 1 156 ? 2.656 -1.344 11.578 1.00 89.00 156 GLY A C 1
ATOM 1255 O O . GLY A 1 156 ? 3.506 -1.824 12.324 1.00 89.00 156 GLY A O 1
ATOM 1256 N N . ALA A 1 157 ? 1.376 -1.715 11.662 1.00 88.69 157 ALA A N 1
ATOM 1257 C CA . ALA A 1 157 ? 0.930 -2.803 12.524 1.00 88.69 157 ALA A CA 1
ATOM 1258 C C . ALA A 1 157 ? 1.275 -4.171 11.921 1.00 88.69 157 ALA A C 1
ATOM 1260 O O . ALA A 1 157 ? 1.669 -5.069 12.661 1.00 88.69 157 ALA A O 1
ATOM 1261 N N . ALA A 1 158 ? 1.160 -4.332 10.602 1.00 89.44 158 ALA A N 1
ATOM 1262 C CA . ALA A 1 158 ? 1.566 -5.539 9.892 1.00 89.44 158 ALA A CA 1
ATOM 1263 C C . ALA A 1 158 ? 3.063 -5.814 10.087 1.00 89.44 158 ALA A C 1
ATOM 1265 O O . ALA A 1 158 ? 3.425 -6.921 10.484 1.00 89.44 158 ALA A O 1
ATOM 1266 N N . ASP A 1 159 ? 3.903 -4.791 9.919 1.00 87.12 159 ASP A N 1
ATOM 1267 C CA . ASP A 1 159 ? 5.357 -4.897 10.050 1.00 87.12 159 ASP A CA 1
ATOM 1268 C C . ASP A 1 159 ? 5.803 -5.164 11.494 1.00 87.12 159 ASP A C 1
ATOM 1270 O O . ASP A 1 159 ? 6.632 -6.039 11.744 1.00 87.12 159 ASP A O 1
ATOM 1274 N N . GLU A 1 160 ? 5.259 -4.427 12.471 1.00 87.06 160 GLU A N 1
ATOM 1275 C CA . GLU A 1 160 ? 5.699 -4.544 13.871 1.00 87.06 160 GLU A CA 1
ATOM 1276 C C . GLU A 1 160 ? 5.120 -5.763 14.587 1.00 87.06 160 GLU A C 1
ATOM 1278 O O . GLU A 1 160 ? 5.763 -6.325 15.471 1.00 87.06 160 GLU A O 1
ATOM 1283 N N . LEU A 1 161 ? 3.891 -6.155 14.250 1.00 84.69 161 LEU A N 1
ATOM 1284 C CA . LEU A 1 161 ? 3.150 -7.185 14.980 1.00 84.69 161 LEU A CA 1
ATOM 1285 C C . LEU A 1 161 ? 2.990 -8.480 14.172 1.00 84.69 161 LEU A C 1
ATOM 1287 O O . LEU A 1 161 ? 2.438 -9.449 14.692 1.00 84.69 161 LEU A O 1
ATOM 1291 N N . GLY A 1 162 ? 3.444 -8.513 12.915 1.00 84.75 162 GLY A N 1
ATOM 1292 C CA . GLY A 1 162 ? 3.296 -9.667 12.025 1.00 84.75 162 GLY A CA 1
ATOM 1293 C C . GLY A 1 162 ? 1.839 -9.966 11.659 1.00 84.75 162 GLY A C 1
ATOM 1294 O O . GLY A 1 162 ? 1.483 -11.122 11.421 1.00 84.75 162 GLY A O 1
ATOM 1295 N N . LEU A 1 163 ? 0.966 -8.952 11.671 1.00 86.19 163 LEU A N 1
ATOM 1296 C CA . LEU A 1 163 ? -0.459 -9.125 11.389 1.00 86.19 163 LEU A CA 1
ATOM 1297 C C . LEU A 1 163 ? -0.708 -9.170 9.883 1.00 86.19 163 LEU A C 1
ATOM 1299 O O . LEU A 1 163 ? -0.336 -8.263 9.146 1.00 86.19 163 LEU A O 1
ATOM 1303 N N . SER A 1 164 ? -1.403 -10.210 9.422 1.00 86.94 164 SER A N 1
ATOM 1304 C CA . SER A 1 164 ? -1.827 -10.283 8.022 1.00 86.94 164 SER A CA 1
ATOM 1305 C C . SER A 1 164 ? -2.941 -9.276 7.711 1.00 86.94 164 SER A C 1
ATOM 1307 O O . SER A 1 164 ? -3.772 -8.964 8.570 1.00 86.94 164 SER A O 1
ATOM 1309 N N . GLY A 1 165 ? -3.031 -8.842 6.450 1.00 83.44 165 GLY A N 1
ATOM 1310 C CA . GLY A 1 165 ? -4.090 -7.932 5.993 1.00 83.44 165 GLY A CA 1
ATOM 1311 C C . GLY A 1 165 ? -5.510 -8.458 6.245 1.00 83.44 165 GLY A C 1
ATOM 1312 O O . GLY A 1 165 ? -6.407 -7.680 6.547 1.00 83.44 165 GLY A O 1
ATOM 1313 N N . GLY A 1 166 ? -5.716 -9.782 6.221 1.00 85.25 166 GLY A N 1
ATOM 1314 C CA . GLY A 1 166 ? -7.008 -10.384 6.570 1.00 85.25 166 GLY A CA 1
ATOM 1315 C C . GLY A 1 166 ? -7.398 -10.166 8.036 1.00 85.25 166 GLY A C 1
ATOM 1316 O O . GLY A 1 166 ? -8.555 -9.877 8.327 1.00 85.25 166 GLY A O 1
ATOM 1317 N N . ILE A 1 167 ? -6.431 -10.240 8.957 1.00 87.94 167 ILE A N 1
ATOM 1318 C CA . ILE A 1 167 ? -6.656 -9.983 10.389 1.00 87.94 167 ILE A CA 1
ATOM 1319 C C . ILE A 1 167 ? -6.988 -8.503 10.615 1.00 87.94 167 ILE A C 1
ATOM 1321 O O . ILE A 1 167 ? -7.925 -8.186 11.348 1.00 87.94 167 ILE A O 1
ATOM 1325 N N . LEU A 1 168 ? -6.254 -7.603 9.956 1.00 90.88 168 LEU A N 1
ATOM 1326 C CA . LEU A 1 168 ? -6.484 -6.158 10.031 1.00 90.88 168 LEU A CA 1
ATOM 1327 C C . LEU A 1 168 ? -7.861 -5.773 9.468 1.00 90.88 168 LEU A C 1
ATOM 1329 O O . LEU A 1 168 ? -8.608 -5.045 10.118 1.00 90.88 168 LEU A O 1
ATOM 1333 N N . ALA A 1 169 ? -8.263 -6.348 8.331 1.00 88.94 169 ALA A N 1
ATOM 1334 C CA . ALA A 1 169 ? -9.581 -6.115 7.740 1.00 88.94 169 ALA A CA 1
ATOM 1335 C C . ALA A 1 169 ? -10.728 -6.519 8.683 1.00 88.94 169 ALA A C 1
ATOM 1337 O O . ALA A 1 169 ? -11.698 -5.779 8.842 1.00 88.94 169 ALA A O 1
ATOM 1338 N N . ILE A 1 170 ? -10.603 -7.663 9.362 1.00 89.00 170 ILE A N 1
ATOM 1339 C CA . ILE A 1 170 ? -11.589 -8.116 10.353 1.00 89.00 170 ILE A CA 1
ATOM 1340 C C . ILE A 1 170 ? -11.640 -7.166 11.549 1.00 89.00 170 ILE A C 1
ATOM 1342 O O . ILE A 1 170 ? -12.727 -6.772 11.971 1.00 89.00 170 ILE A O 1
ATOM 1346 N N . ALA A 1 171 ? -10.480 -6.787 12.092 1.00 91.31 171 ALA A N 1
ATOM 1347 C CA . ALA A 1 171 ? -10.400 -5.848 13.205 1.00 91.31 171 ALA A CA 1
ATOM 1348 C C . ALA A 1 171 ? -11.068 -4.513 12.846 1.00 91.31 171 ALA A C 1
ATOM 1350 O O . ALA A 1 171 ? -11.894 -4.007 13.607 1.00 91.31 171 ALA A O 1
ATOM 1351 N N . SER A 1 172 ? -10.768 -3.986 11.656 1.00 92.88 172 SER A N 1
ATOM 1352 C CA . SER A 1 172 ? -11.399 -2.781 11.132 1.00 92.88 172 SER A CA 1
ATOM 1353 C C . SER A 1 172 ? -12.913 -2.937 11.000 1.00 92.88 172 SER A C 1
ATOM 1355 O O . SER A 1 172 ? -13.625 -1.993 11.328 1.00 92.88 172 SER A O 1
ATOM 1357 N N . ALA A 1 173 ? -13.408 -4.082 10.525 1.00 91.56 173 ALA A N 1
ATOM 1358 C CA . ALA A 1 173 ? -14.839 -4.318 10.331 1.00 91.56 173 ALA A CA 1
ATOM 1359 C C . ALA A 1 173 ? -15.607 -4.450 11.657 1.00 91.56 173 ALA A C 1
ATOM 1361 O O . ALA A 1 173 ? -16.738 -3.993 11.758 1.00 91.56 173 ALA A O 1
ATOM 1362 N N . ILE A 1 174 ? -15.003 -5.041 12.696 1.00 91.81 174 ILE A N 1
ATOM 1363 C CA . ILE A 1 174 ? -15.615 -5.106 14.037 1.00 91.81 174 ILE A CA 1
ATOM 1364 C C . ILE A 1 174 ? -15.720 -3.705 14.645 1.00 91.81 174 ILE A C 1
ATOM 1366 O O . ILE A 1 174 ? -16.723 -3.357 15.268 1.00 91.81 174 ILE A O 1
ATOM 1370 N N . ILE A 1 175 ? -14.657 -2.909 14.509 1.00 94.12 175 ILE A N 1
ATOM 1371 C CA . ILE A 1 175 ? -14.617 -1.567 15.086 1.00 94.12 175 ILE A CA 1
ATOM 1372 C C . ILE A 1 175 ? -15.523 -0.616 14.312 1.00 94.12 175 ILE A C 1
ATOM 1374 O O . ILE A 1 175 ? -16.245 0.148 14.952 1.00 94.12 175 ILE A O 1
ATOM 1378 N N . ASP A 1 176 ? -15.521 -0.686 12.977 1.00 92.56 176 ASP A N 1
ATOM 1379 C CA . ASP A 1 176 ? -16.371 0.115 12.089 1.00 92.56 176 ASP A CA 1
ATOM 1380 C C . ASP A 1 176 ? -16.356 1.612 12.480 1.00 92.56 176 ASP A C 1
ATOM 1382 O O . ASP A 1 176 ? -17.371 2.252 12.755 1.00 92.56 176 ASP A O 1
ATOM 1386 N N . ASP A 1 177 ? -15.141 2.119 12.688 1.00 93.38 177 ASP A N 1
ATOM 1387 C CA . ASP A 1 177 ? -14.802 3.512 12.989 1.00 93.38 177 ASP A CA 1
ATOM 1388 C C . ASP A 1 177 ? -13.294 3.665 12.757 1.00 93.38 177 ASP A C 1
ATOM 1390 O O . ASP A 1 177 ? -12.478 3.231 13.575 1.00 93.38 177 ASP A O 1
ATOM 1394 N N . ASP A 1 178 ? -12.911 4.270 11.630 1.00 93.31 178 ASP A N 1
ATOM 1395 C CA . ASP A 1 178 ? -11.506 4.407 11.234 1.00 93.31 178 ASP A CA 1
ATOM 1396 C C . ASP A 1 178 ? -10.676 5.191 12.267 1.00 93.31 178 ASP A C 1
ATOM 1398 O O . ASP A 1 178 ? -9.509 4.872 12.504 1.00 93.31 178 ASP A O 1
ATOM 1402 N N . ALA A 1 179 ? -11.257 6.198 12.927 1.00 94.25 179 ALA A N 1
ATOM 1403 C CA . ALA A 1 179 ? -10.537 7.015 13.899 1.00 94.25 179 ALA A CA 1
ATOM 1404 C C . ALA A 1 179 ? -10.273 6.247 15.200 1.00 94.25 179 ALA A C 1
ATOM 1406 O O . ALA A 1 179 ? -9.183 6.355 15.771 1.00 94.25 179 ALA A O 1
ATOM 1407 N N . LEU A 1 180 ? -11.252 5.476 15.677 1.00 95.31 180 LEU A N 1
ATOM 1408 C CA . LEU A 1 180 ? -11.080 4.570 16.812 1.00 95.31 180 LEU A CA 1
ATOM 1409 C C . LEU A 1 180 ? -10.110 3.434 16.463 1.00 95.31 180 LEU A C 1
ATOM 1411 O O . LEU A 1 180 ? -9.200 3.149 17.240 1.00 95.31 180 LEU A O 1
ATOM 1415 N N . TYR A 1 181 ? -10.256 2.835 15.285 1.00 96.31 181 TYR A N 1
ATOM 1416 C CA . TYR A 1 181 ? -9.411 1.742 14.820 1.00 96.31 181 TYR A CA 1
ATOM 1417 C C . TYR A 1 181 ? -7.931 2.144 14.733 1.00 96.31 181 TYR A C 1
ATOM 1419 O O . TYR A 1 181 ? -7.079 1.465 15.307 1.00 96.31 181 TYR A O 1
ATOM 1427 N N . ILE A 1 182 ? -7.619 3.308 14.149 1.00 95.25 182 ILE A N 1
ATOM 1428 C CA . ILE A 1 182 ? -6.248 3.849 14.125 1.00 95.25 182 ILE A CA 1
ATOM 1429 C C . ILE A 1 182 ? -5.685 4.007 15.545 1.00 95.25 182 ILE A C 1
ATOM 1431 O O . ILE A 1 182 ? -4.534 3.654 15.796 1.00 95.25 182 ILE A O 1
ATOM 1435 N N . GLN A 1 183 ? -6.478 4.519 16.493 1.00 94.12 183 GLN A N 1
ATOM 1436 C CA . GLN A 1 183 ? -6.026 4.689 17.882 1.00 94.12 183 GLN A CA 1
ATOM 1437 C C . GLN A 1 183 ? -5.719 3.353 18.561 1.00 94.12 183 GLN A C 1
ATOM 1439 O O . GLN A 1 183 ? -4.778 3.264 19.354 1.00 94.12 183 GLN A O 1
ATOM 1444 N N . ILE A 1 184 ? -6.487 2.310 18.244 1.00 93.88 184 ILE A N 1
ATOM 1445 C CA . ILE A 1 184 ? -6.239 0.957 18.740 1.00 93.88 184 ILE A CA 1
ATOM 1446 C C . ILE A 1 184 ? -4.928 0.413 18.165 1.00 93.88 184 ILE A C 1
ATOM 1448 O O . ILE A 1 184 ? -4.094 -0.051 18.942 1.00 93.88 184 ILE A O 1
ATOM 1452 N N . LEU A 1 185 ? -4.698 0.531 16.851 1.00 93.94 185 LEU A N 1
ATOM 1453 C CA . LEU A 1 185 ? -3.447 0.089 16.217 1.00 93.94 185 LEU A CA 1
ATOM 1454 C C . LEU A 1 185 ? -2.224 0.801 16.808 1.00 93.94 185 LEU A C 1
ATOM 1456 O O . LEU A 1 185 ? -1.266 0.151 17.220 1.00 93.94 185 LEU A O 1
ATOM 1460 N N . GLN A 1 186 ? -2.294 2.123 16.965 1.00 90.88 186 GLN A N 1
ATOM 1461 C CA . GLN A 1 186 ? -1.222 2.905 17.590 1.00 90.88 186 GLN A CA 1
ATOM 1462 C C . GLN A 1 186 ? -0.965 2.486 19.041 1.00 90.88 186 GLN A C 1
ATOM 1464 O O . GLN A 1 186 ? 0.180 2.457 19.496 1.00 90.88 186 GLN A O 1
ATOM 1469 N N . THR A 1 187 ? -2.023 2.139 19.777 1.00 90.12 187 THR A N 1
ATOM 1470 C CA . THR A 1 187 ? -1.907 1.630 21.148 1.00 90.12 187 THR A CA 1
ATOM 1471 C C . THR A 1 187 ? -1.227 0.263 21.169 1.00 90.12 187 THR A C 1
ATOM 1473 O O . THR A 1 187 ? -0.354 0.038 22.007 1.00 90.12 187 THR A O 1
ATOM 1476 N N . LEU A 1 188 ? -1.579 -0.636 20.245 1.00 88.50 188 LEU A N 1
ATOM 1477 C CA . LEU A 1 188 ? -0.935 -1.944 20.101 1.00 88.50 188 LEU A CA 1
ATOM 1478 C C . LEU A 1 188 ? 0.562 -1.798 19.798 1.00 88.50 188 LEU A C 1
ATOM 1480 O O . LEU A 1 188 ? 1.379 -2.372 20.516 1.00 88.50 188 LEU A O 1
ATOM 1484 N N . GLN A 1 189 ? 0.923 -0.966 18.820 1.00 87.81 189 GLN A N 1
ATOM 1485 C CA . GLN A 1 189 ? 2.316 -0.692 18.447 1.00 87.81 189 GLN A CA 1
ATOM 1486 C C . GLN A 1 189 ? 3.118 -0.093 19.611 1.00 87.81 189 GLN A C 1
ATOM 1488 O O . GLN A 1 189 ? 4.190 -0.583 19.965 1.00 87.81 189 GLN A O 1
ATOM 1493 N N . LEU A 1 190 ? 2.582 0.942 20.273 1.00 88.06 190 LEU A N 1
ATOM 1494 C CA . LEU A 1 190 ? 3.247 1.572 21.416 1.00 88.06 190 LEU A CA 1
ATOM 1495 C C . LEU A 1 190 ? 3.496 0.568 22.547 1.00 88.06 190 LEU A C 1
ATOM 1497 O O . LEU A 1 190 ? 4.568 0.567 23.151 1.00 88.06 190 LEU A O 1
ATOM 1501 N N . ASN A 1 191 ? 2.515 -0.285 22.834 1.00 85.44 191 ASN A N 1
ATOM 1502 C CA . ASN A 1 191 ? 2.619 -1.267 23.904 1.00 85.44 191 ASN A CA 1
ATOM 1503 C C . ASN A 1 191 ? 3.581 -2.413 23.557 1.00 85.44 191 ASN A C 1
ATOM 1505 O O . ASN A 1 191 ? 4.295 -2.874 24.449 1.00 85.44 191 ASN A O 1
ATOM 1509 N N . HIS A 1 192 ? 3.633 -2.831 22.287 1.00 83.56 192 HIS A N 1
ATOM 1510 C CA . HIS A 1 192 ? 4.611 -3.799 21.792 1.00 83.56 192 HIS A CA 1
ATOM 1511 C C . HIS A 1 192 ? 6.038 -3.281 22.008 1.00 83.56 192 HIS A C 1
ATOM 1513 O O . HIS A 1 192 ? 6.847 -3.942 22.655 1.00 83.56 192 HIS A O 1
ATOM 1519 N N . ARG A 1 193 ? 6.314 -2.031 21.615 1.00 87.00 193 ARG A N 1
ATOM 1520 C CA . ARG A 1 193 ? 7.618 -1.377 21.840 1.00 87.00 193 ARG A CA 1
ATOM 1521 C C . ARG A 1 193 ? 7.973 -1.217 23.325 1.00 87.00 193 ARG A C 1
ATOM 1523 O O . ARG A 1 193 ? 9.148 -1.175 23.678 1.00 87.00 193 ARG A O 1
ATOM 1530 N N . GLN A 1 194 ? 6.970 -1.108 24.197 1.00 89.50 194 GLN A N 1
ATOM 1531 C CA . GLN A 1 194 ? 7.137 -0.999 25.652 1.00 89.50 194 GLN A CA 1
ATOM 1532 C C . GLN A 1 194 ? 7.204 -2.359 26.370 1.00 89.50 194 GLN A C 1
ATOM 1534 O O . GLN A 1 194 ? 7.366 -2.370 27.5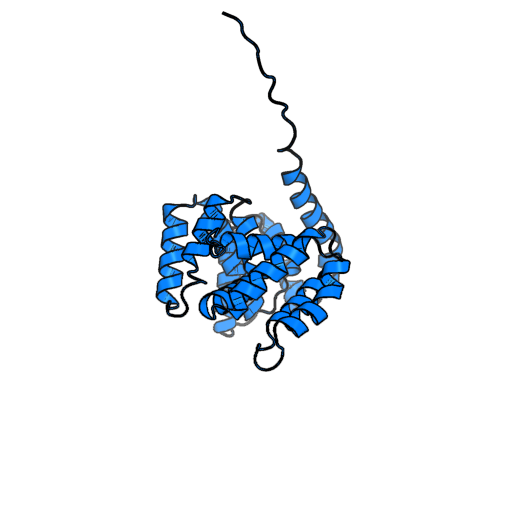90 1.00 89.50 194 GLN A O 1
ATOM 1539 N N . ASN A 1 195 ? 7.091 -3.486 25.653 1.00 86.00 195 ASN A N 1
ATOM 1540 C CA . ASN A 1 195 ? 7.043 -4.841 26.217 1.00 86.00 195 ASN A CA 1
ATOM 1541 C C . ASN A 1 195 ? 6.005 -4.995 27.346 1.00 86.00 195 ASN A C 1
ATOM 1543 O O . ASN A 1 195 ? 6.269 -5.622 28.375 1.00 86.00 195 ASN A O 1
ATOM 1547 N N . LEU A 1 196 ? 4.826 -4.385 27.190 1.00 89.44 196 LEU A N 1
ATOM 1548 C CA . LEU A 1 196 ? 3.762 -4.513 28.186 1.00 89.44 196 LEU A CA 1
ATOM 1549 C C . LEU A 1 196 ? 3.123 -5.904 28.143 1.00 89.44 196 LEU A C 1
ATOM 1551 O O . LEU A 1 196 ? 3.030 -6.527 27.088 1.00 89.44 196 LEU A O 1
ATOM 1555 N N . SER A 1 197 ? 2.631 -6.369 29.295 1.00 89.50 197 SER A N 1
ATOM 1556 C CA . SER A 1 197 ? 1.860 -7.611 29.358 1.00 89.50 197 SER A CA 1
ATOM 1557 C C . SER A 1 197 ? 0.559 -7.489 28.565 1.00 89.50 197 SER A C 1
ATOM 1559 O O . SER A 1 197 ? -0.055 -6.419 28.512 1.00 89.50 197 SER A O 1
ATOM 1561 N N . TRP A 1 198 ? 0.104 -8.608 28.001 1.00 88.38 198 TRP A N 1
ATOM 1562 C CA . TRP A 1 198 ? -1.143 -8.672 27.238 1.00 88.38 198 TRP A CA 1
ATOM 1563 C C . TRP A 1 198 ? -2.345 -8.108 28.012 1.00 88.38 198 TRP A C 1
ATOM 1565 O O . TRP A 1 198 ? -3.103 -7.303 27.480 1.00 88.38 198 TRP A O 1
ATOM 1575 N N . GLU A 1 199 ? -2.469 -8.423 29.304 1.00 90.06 199 GLU A N 1
ATOM 1576 C CA . GLU A 1 199 ? -3.534 -7.889 30.167 1.00 90.06 199 GLU A CA 1
ATOM 1577 C C . GLU A 1 199 ? -3.516 -6.354 30.255 1.00 90.06 199 GLU A C 1
ATOM 1579 O O . GLU A 1 199 ? -4.565 -5.708 30.194 1.00 90.06 199 GLU A O 1
ATOM 1584 N N . ALA A 1 200 ? -2.328 -5.747 30.351 1.00 90.88 200 ALA A N 1
ATOM 1585 C CA . ALA A 1 200 ? -2.188 -4.294 30.382 1.00 90.88 200 ALA A CA 1
ATOM 1586 C C . ALA A 1 200 ? -2.567 -3.660 29.035 1.00 90.88 200 ALA A C 1
ATOM 1588 O O . ALA A 1 200 ? -3.183 -2.590 29.006 1.00 90.88 200 ALA A O 1
ATOM 1589 N N . VAL A 1 201 ? -2.239 -4.329 27.924 1.00 89.75 201 VAL A N 1
ATOM 1590 C CA . VAL A 1 201 ? -2.647 -3.917 26.573 1.00 89.75 201 VAL A CA 1
ATOM 1591 C C . VAL A 1 201 ? -4.165 -3.950 26.431 1.00 89.75 201 VAL A C 1
ATOM 1593 O O . VAL A 1 201 ? -4.762 -2.935 26.067 1.00 89.75 201 VAL A O 1
ATOM 1596 N N . ILE A 1 202 ? -4.796 -5.069 26.793 1.00 92.56 202 ILE A N 1
ATOM 1597 C CA . ILE A 1 202 ? -6.252 -5.241 26.765 1.00 92.56 202 ILE A CA 1
ATOM 1598 C C . ILE A 1 202 ? -6.947 -4.186 27.619 1.00 92.56 202 ILE A C 1
ATOM 1600 O O . ILE A 1 202 ? -7.880 -3.550 27.143 1.00 92.56 202 ILE A O 1
ATOM 1604 N N . SER A 1 203 ? -6.471 -3.936 28.841 1.00 92.38 203 SER A N 1
ATOM 1605 C CA . SER A 1 203 ? -7.059 -2.929 29.730 1.00 92.38 203 SER A CA 1
ATOM 1606 C C . SER A 1 203 ? -7.037 -1.518 29.118 1.00 92.38 203 SER A C 1
ATOM 1608 O O . SER A 1 203 ? -8.023 -0.780 29.201 1.00 92.38 203 SER A O 1
ATOM 1610 N N . ARG A 1 204 ? -5.941 -1.143 28.437 1.00 93.50 204 ARG A N 1
ATOM 1611 C CA . ARG A 1 204 ? -5.837 0.146 27.728 1.00 93.50 204 ARG A CA 1
ATOM 1612 C C . ARG A 1 204 ? -6.801 0.228 26.547 1.00 93.50 204 ARG A C 1
ATOM 1614 O O . ARG A 1 204 ? -7.507 1.225 26.417 1.00 93.50 204 ARG A O 1
ATOM 1621 N N . ILE A 1 205 ? -6.851 -0.811 25.715 1.00 93.81 205 ILE A N 1
ATOM 1622 C CA . ILE A 1 205 ? -7.755 -0.867 24.559 1.00 93.81 205 ILE A CA 1
ATOM 1623 C C . ILE A 1 205 ? -9.215 -0.851 25.021 1.00 93.81 205 ILE A C 1
ATOM 1625 O O . ILE A 1 205 ? -10.014 -0.095 24.475 1.00 93.81 205 ILE A O 1
ATOM 1629 N N . GLN A 1 206 ? -9.552 -1.607 26.069 1.00 94.50 206 GLN A N 1
ATOM 1630 C CA . GLN A 1 206 ? -10.883 -1.637 26.668 1.00 94.50 206 GLN A CA 1
ATOM 1631 C C . GLN A 1 206 ? -11.349 -0.240 27.045 1.00 94.50 206 GLN A C 1
ATOM 1633 O O . GLN A 1 206 ? -12.463 0.140 26.702 1.00 94.50 206 GLN A O 1
ATOM 1638 N N . LYS A 1 207 ? -10.496 0.534 27.722 1.00 93.88 207 LYS A N 1
ATOM 1639 C CA . LYS A 1 207 ? -10.826 1.904 28.109 1.00 93.88 207 LYS A CA 1
ATOM 1640 C C . LYS A 1 207 ? -11.152 2.767 26.885 1.00 93.88 207 LYS A C 1
ATOM 1642 O O . LYS A 1 207 ? -12.188 3.422 26.870 1.00 93.88 207 LYS A O 1
ATOM 1647 N N . ILE A 1 208 ? -10.317 2.707 25.845 1.00 94.19 208 ILE A N 1
ATOM 1648 C CA . ILE A 1 208 ? -10.512 3.475 24.603 1.00 94.19 208 ILE A CA 1
ATOM 1649 C C . ILE A 1 208 ? -11.828 3.079 23.910 1.00 94.19 208 ILE A C 1
ATOM 1651 O O . ILE A 1 208 ? -12.598 3.945 23.492 1.00 94.19 208 ILE A O 1
ATOM 1655 N N . VAL A 1 209 ? -12.111 1.777 23.806 1.00 94.38 209 VAL A N 1
ATOM 1656 C CA . VAL A 1 209 ? -13.329 1.266 23.158 1.00 94.38 209 VAL A CA 1
ATOM 1657 C C . VAL A 1 209 ? -14.572 1.592 23.984 1.00 94.38 209 VAL A C 1
ATOM 1659 O O . VAL A 1 209 ? -15.569 2.036 23.425 1.00 94.38 209 VAL A O 1
ATOM 1662 N N . GLN A 1 210 ? -14.530 1.429 25.308 1.00 92.94 210 GLN A N 1
ATOM 1663 C CA . GLN A 1 210 ? -15.670 1.720 26.181 1.00 92.94 210 GLN A CA 1
ATOM 1664 C C . GLN A 1 210 ? -16.036 3.206 26.210 1.00 92.94 210 GLN A C 1
ATOM 1666 O O . GLN A 1 210 ? -17.215 3.529 26.335 1.00 92.94 210 GLN A O 1
ATOM 1671 N N . GLU A 1 211 ? -15.057 4.100 26.063 1.00 93.81 211 GLU A N 1
ATOM 1672 C CA . GLU A 1 211 ? -15.298 5.545 25.990 1.00 93.81 211 GLU A CA 1
ATOM 1673 C C . GLU A 1 211 ? -16.013 5.965 24.695 1.00 93.81 211 GLU A C 1
ATOM 1675 O O . GLU A 1 211 ? -16.781 6.926 24.713 1.00 93.81 211 GLU A O 1
ATOM 1680 N N . LYS A 1 212 ? -15.781 5.263 23.576 1.00 92.88 212 LYS A N 1
ATOM 1681 C CA . LYS A 1 212 ? -16.248 5.688 22.242 1.00 92.88 212 LYS A CA 1
ATOM 1682 C C . LYS A 1 212 ? -17.346 4.815 21.640 1.00 92.88 212 LYS A C 1
ATOM 1684 O O . LYS A 1 212 ? -18.318 5.340 21.106 1.00 92.88 212 LYS A O 1
ATOM 1689 N N . LYS A 1 213 ? -17.196 3.492 21.708 1.00 94.38 213 LYS A N 1
ATOM 1690 C CA . LYS A 1 213 ? -18.095 2.507 21.089 1.00 94.38 213 LYS A CA 1
ATOM 1691 C C . LYS A 1 213 ? -18.219 1.265 21.993 1.00 94.38 213 LYS A C 1
ATOM 1693 O O . LYS A 1 213 ? -17.784 0.177 21.626 1.00 94.38 213 LYS A O 1
ATOM 1698 N N . PRO A 1 214 ? -18.826 1.378 23.191 1.00 93.50 214 PRO A N 1
ATOM 1699 C CA . PRO A 1 214 ? -18.857 0.284 24.169 1.00 93.50 214 PRO A CA 1
ATOM 1700 C C . PRO A 1 214 ? -19.556 -0.984 23.656 1.00 93.50 214 PRO A C 1
ATOM 1702 O O . PRO A 1 214 ? -19.217 -2.083 24.089 1.00 93.50 214 PRO A O 1
ATOM 1705 N N . ALA A 1 215 ? -20.498 -0.845 22.716 1.00 93.62 215 ALA A N 1
ATOM 1706 C CA . ALA A 1 215 ? -21.253 -1.959 22.149 1.00 93.62 215 ALA A CA 1
ATOM 1707 C C . ALA A 1 215 ? -20.377 -2.989 21.411 1.00 93.62 215 ALA A C 1
ATOM 1709 O O . ALA A 1 215 ? -20.707 -4.171 21.433 1.00 93.62 215 ALA A O 1
ATOM 1710 N N . VAL A 1 216 ? -19.251 -2.575 20.811 1.00 93.81 216 VAL A N 1
ATOM 1711 C CA . VAL A 1 216 ? -18.378 -3.492 20.048 1.00 93.81 216 VAL A CA 1
ATOM 1712 C C . VAL A 1 216 ? -17.350 -4.214 20.923 1.00 93.81 216 VAL A C 1
ATOM 1714 O O . VAL A 1 216 ? -16.680 -5.132 20.456 1.00 93.81 216 VAL A O 1
ATOM 1717 N N . TRP A 1 217 ? -17.216 -3.844 22.206 1.00 95.00 217 TRP A N 1
ATOM 1718 C CA . TRP A 1 217 ? -16.147 -4.367 23.066 1.00 95.00 217 TRP A CA 1
ATOM 1719 C C . TRP A 1 217 ? -16.182 -5.888 23.217 1.00 95.00 217 TRP A C 1
ATOM 1721 O O . TRP A 1 217 ? -15.139 -6.522 23.130 1.00 95.00 217 TRP A O 1
ATOM 1731 N N . SER A 1 218 ? -17.359 -6.481 23.431 1.00 92.50 218 SER A N 1
ATOM 1732 C CA . SER A 1 218 ? -17.466 -7.932 23.644 1.00 92.50 218 SER A CA 1
ATOM 1733 C C . SER A 1 218 ? -16.953 -8.724 22.442 1.00 92.50 218 SER A C 1
ATOM 1735 O O . SER A 1 218 ? -16.254 -9.722 22.602 1.00 92.50 218 SER A O 1
ATOM 1737 N N . GLU A 1 219 ? -17.304 -8.276 21.241 1.00 91.56 219 GLU A N 1
ATOM 1738 C CA . GLU A 1 219 ? -16.906 -8.910 19.989 1.00 91.56 219 GLU A CA 1
ATOM 1739 C C . GLU A 1 219 ? -15.426 -8.675 19.688 1.00 91.56 219 GLU A C 1
ATOM 1741 O O . GLU A 1 219 ? -14.712 -9.603 19.304 1.00 91.56 219 GLU A O 1
ATOM 1746 N N . PHE A 1 220 ? -14.948 -7.451 19.921 1.00 92.69 220 PHE A N 1
ATOM 1747 C CA . PHE A 1 220 ? -13.552 -7.101 19.711 1.00 92.69 220 PHE A CA 1
ATOM 1748 C C . PHE A 1 220 ? -12.616 -7.793 20.708 1.00 92.69 220 PHE A C 1
ATOM 1750 O O . PHE A 1 220 ? -11.545 -8.256 20.329 1.00 92.69 220 PHE A O 1
ATOM 1757 N N . TYR A 1 221 ? -13.028 -7.935 21.969 1.00 92.38 221 TYR A N 1
ATOM 1758 C CA . TYR A 1 221 ? -12.281 -8.684 22.976 1.00 92.38 221 TYR A CA 1
ATOM 1759 C C . TYR A 1 221 ? -12.134 -10.159 22.589 1.00 92.38 221 TYR A C 1
ATOM 1761 O O . TYR A 1 221 ? -11.025 -10.682 22.643 1.00 92.38 221 TYR A O 1
ATOM 1769 N N . ALA A 1 222 ? -13.211 -10.809 22.130 1.00 90.12 222 ALA A N 1
ATOM 1770 C CA . ALA A 1 222 ? -13.149 -12.193 21.655 1.00 90.12 222 ALA A CA 1
ATOM 1771 C C . ALA A 1 222 ? -12.191 -12.354 20.458 1.00 90.12 222 ALA A C 1
ATOM 1773 O O . ALA A 1 222 ? -11.440 -13.329 20.385 1.00 90.12 222 ALA A O 1
ATOM 1774 N N . PHE A 1 223 ? -12.176 -11.377 19.546 1.00 90.75 223 PHE A N 1
ATOM 1775 C CA . PHE A 1 223 ? -11.214 -11.326 18.446 1.00 90.75 223 PHE A CA 1
ATOM 1776 C C . PHE A 1 223 ? -9.765 -11.192 18.947 1.00 90.75 223 PHE A C 1
ATOM 1778 O O . PHE A 1 223 ? -8.903 -11.969 18.538 1.00 90.75 223 PHE A O 1
ATOM 1785 N N . LEU A 1 224 ? -9.494 -10.257 19.863 1.00 89.94 224 LEU A N 1
ATOM 1786 C CA . LEU A 1 224 ? -8.157 -10.062 20.432 1.00 89.94 224 LEU A CA 1
ATOM 1787 C C . LEU A 1 224 ? -7.674 -11.299 21.206 1.00 89.94 224 LEU A C 1
ATOM 1789 O O . LEU A 1 224 ? -6.516 -11.687 21.079 1.00 89.94 224 LEU A O 1
ATOM 1793 N N . ASP A 1 225 ? -8.545 -11.941 21.981 1.00 89.06 225 ASP A N 1
ATOM 1794 C CA . ASP A 1 225 ? -8.211 -13.166 22.715 1.00 89.06 225 ASP A CA 1
ATOM 1795 C C . ASP A 1 225 ? -7.883 -14.333 21.765 1.00 89.06 225 ASP A C 1
ATOM 1797 O O . ASP A 1 225 ? -6.902 -15.056 21.960 1.00 89.06 225 ASP A O 1
ATOM 1801 N N . SER A 1 226 ? -8.626 -14.454 20.660 1.00 86.50 226 SER A N 1
ATOM 1802 C CA . SER A 1 226 ? -8.346 -15.435 19.598 1.00 86.50 226 SER A CA 1
ATOM 1803 C C . SER A 1 226 ? -7.004 -15.173 18.907 1.00 86.50 226 SER A C 1
ATOM 1805 O O . SER A 1 226 ? -6.258 -16.111 18.622 1.00 86.50 226 SER A O 1
ATOM 1807 N N . LEU A 1 227 ? -6.672 -13.897 18.675 1.00 85.19 227 LEU A N 1
ATOM 1808 C CA . LEU A 1 227 ? -5.384 -13.463 18.130 1.00 85.19 227 LEU A CA 1
ATOM 1809 C C . LEU A 1 227 ? -4.224 -13.837 19.061 1.00 85.19 227 LEU A C 1
ATOM 1811 O O . LEU A 1 227 ? -3.223 -14.383 18.604 1.00 85.19 227 LEU A O 1
ATOM 1815 N N . HIS A 1 228 ? -4.372 -13.597 20.364 1.00 85.06 228 HIS A N 1
ATOM 1816 C CA . HIS A 1 228 ? -3.340 -13.894 21.358 1.00 85.06 228 HIS A CA 1
ATOM 1817 C C . HIS A 1 228 ? -3.133 -15.398 21.586 1.00 85.06 228 HIS A C 1
ATOM 1819 O O . HIS A 1 228 ? -2.006 -15.845 21.788 1.00 85.06 228 HIS A O 1
ATOM 1825 N N . THR A 1 229 ? -4.206 -16.190 21.542 1.00 84.56 229 THR A N 1
ATOM 1826 C CA . THR A 1 229 ? -4.150 -17.648 21.753 1.00 84.56 229 THR A CA 1
ATOM 1827 C C . THR A 1 229 ? -3.784 -18.443 20.497 1.00 84.56 229 THR A C 1
ATOM 1829 O O . THR A 1 229 ? -3.512 -19.638 20.597 1.00 84.56 229 THR A O 1
ATOM 1832 N N . GLY A 1 230 ? -3.748 -17.803 19.322 1.00 78.31 230 GLY A N 1
ATOM 1833 C CA . GLY A 1 230 ? -3.432 -18.447 18.043 1.00 78.31 230 GLY A CA 1
ATOM 1834 C C . GLY A 1 230 ? -4.598 -19.216 17.403 1.00 78.31 230 GLY A C 1
ATOM 1835 O O . GLY A 1 230 ? -4.400 -19.887 16.393 1.00 78.31 230 GLY A O 1
ATOM 1836 N N . ASN A 1 231 ? -5.820 -19.093 17.934 1.00 74.00 231 ASN A N 1
ATOM 1837 C CA . ASN A 1 231 ? -7.022 -19.814 17.482 1.00 74.00 231 ASN A CA 1
ATOM 1838 C C . ASN A 1 231 ? -7.818 -19.070 16.387 1.00 74.00 231 ASN A C 1
ATOM 1840 O O . ASN A 1 231 ? -9.034 -19.195 16.278 1.00 74.00 231 ASN A O 1
ATOM 1844 N N . ILE A 1 232 ? -7.144 -18.274 15.556 1.00 63.50 232 ILE A N 1
ATOM 1845 C CA . ILE A 1 232 ? -7.778 -17.322 14.620 1.00 63.50 232 ILE A CA 1
ATOM 1846 C C . ILE A 1 232 ? -8.568 -18.033 13.498 1.00 63.50 232 ILE A C 1
ATOM 1848 O O . ILE A 1 232 ? -9.478 -17.454 12.903 1.00 63.50 232 ILE A O 1
ATOM 1852 N N . TYR A 1 233 ? -8.264 -19.305 13.221 1.00 55.75 233 TYR A N 1
ATOM 1853 C CA . TYR A 1 233 ? -8.891 -20.073 12.141 1.00 55.75 233 TYR A CA 1
ATOM 1854 C C . TYR A 1 233 ? -10.416 -20.231 12.288 1.00 55.75 233 TYR A C 1
ATOM 1856 O O . TYR A 1 233 ? -11.102 -20.181 11.270 1.00 55.75 233 TYR A O 1
ATOM 1864 N N . ASP A 1 234 ? -10.952 -20.307 13.512 1.00 51.38 234 ASP A N 1
ATOM 1865 C CA . ASP A 1 234 ? -12.402 -20.446 13.752 1.00 51.38 234 ASP A CA 1
ATOM 1866 C C . ASP A 1 234 ? -13.175 -19.119 13.615 1.00 51.38 234 ASP A C 1
ATOM 1868 O O . ASP A 1 234 ? -14.388 -19.116 13.415 1.00 51.38 234 ASP A O 1
ATOM 1872 N N . TYR A 1 235 ? -12.490 -17.974 13.685 1.00 53.78 235 TYR A N 1
ATOM 1873 C CA . TYR A 1 235 ? -13.109 -16.647 13.557 1.00 53.78 235 TYR A CA 1
ATOM 1874 C C . TYR A 1 235 ? -13.112 -16.133 12.102 1.00 53.78 235 TYR A C 1
ATOM 1876 O O . TYR A 1 235 ? -13.948 -15.314 11.715 1.00 53.78 235 TYR A O 1
ATOM 1884 N N . ASN A 1 236 ? -12.164 -16.612 11.286 1.00 55.69 236 ASN A N 1
ATOM 1885 C CA . ASN A 1 236 ? -11.838 -16.057 9.971 1.00 55.69 236 ASN A CA 1
ATOM 1886 C C . ASN A 1 236 ? -12.778 -16.485 8.828 1.00 55.69 236 ASN A C 1
ATOM 1888 O O . ASN A 1 236 ? -13.011 -15.677 7.927 1.00 55.69 236 ASN A O 1
ATOM 1892 N N . SER A 1 237 ? -13.306 -17.717 8.812 1.00 54.41 237 SER A N 1
ATOM 1893 C CA . SER A 1 237 ? -14.008 -18.250 7.625 1.00 54.41 237 SER A CA 1
ATOM 1894 C C . SER A 1 237 ? -15.328 -17.537 7.321 1.00 54.41 237 SER A C 1
ATOM 1896 O O . SER A 1 237 ? -15.583 -17.179 6.172 1.00 54.41 237 SER A O 1
ATOM 1898 N N . ASP A 1 238 ? -16.140 -17.268 8.342 1.00 54.31 238 ASP A N 1
ATOM 1899 C CA . ASP A 1 238 ? -17.502 -16.753 8.151 1.00 54.31 238 ASP A CA 1
ATOM 1900 C C . ASP A 1 238 ? -17.559 -15.225 7.996 1.00 54.31 238 ASP A C 1
ATOM 1902 O O . ASP A 1 238 ? -18.506 -14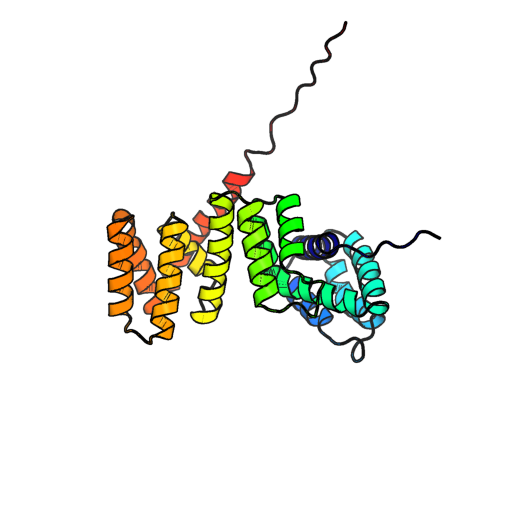.688 7.414 1.00 54.31 238 ASP A O 1
ATOM 1906 N N . LYS A 1 239 ? -16.545 -14.500 8.489 1.00 58.00 239 LYS A N 1
ATOM 1907 C CA . LYS A 1 239 ? -16.497 -13.029 8.432 1.00 58.00 239 LYS A CA 1
ATOM 1908 C C . LYS A 1 239 ? -15.746 -12.472 7.231 1.00 58.00 239 LYS A C 1
ATOM 1910 O O . LYS A 1 239 ? -16.206 -11.485 6.663 1.00 58.00 239 LYS A O 1
ATOM 1915 N N . LEU A 1 240 ? -14.653 -13.102 6.792 1.00 53.00 240 LEU A N 1
ATOM 1916 C CA . LEU A 1 240 ? -13.952 -12.678 5.569 1.00 53.00 240 LEU A CA 1
ATOM 1917 C C . LEU A 1 240 ? -14.837 -12.827 4.326 1.00 53.00 240 LEU A C 1
ATOM 1919 O O . LEU A 1 240 ? -14.738 -12.018 3.407 1.00 53.00 240 LEU A O 1
ATOM 1923 N N . ALA A 1 241 ? -15.731 -13.820 4.319 1.00 52.69 241 ALA A N 1
ATOM 1924 C CA . ALA A 1 241 ? -16.727 -13.984 3.267 1.00 52.69 241 ALA A CA 1
ATOM 1925 C C . ALA A 1 241 ? -17.716 -12.805 3.206 1.00 52.69 241 ALA A C 1
ATOM 1927 O O . ALA A 1 241 ? -18.091 -12.400 2.114 1.00 52.69 241 ALA A O 1
ATOM 1928 N N . LYS A 1 242 ? -18.094 -12.219 4.351 1.00 53.62 242 LYS A N 1
ATOM 1929 C CA . LYS A 1 242 ? -18.998 -11.057 4.411 1.00 53.62 242 LYS A CA 1
ATOM 1930 C C . LYS A 1 242 ? -18.299 -9.743 4.062 1.00 53.62 242 LYS A C 1
ATOM 1932 O O . LYS A 1 242 ? -18.799 -9.004 3.230 1.00 53.62 242 LYS A O 1
ATOM 1937 N N . VAL A 1 243 ? -17.094 -9.508 4.591 1.00 53.00 243 VAL A N 1
ATOM 1938 C CA . VAL A 1 243 ? -16.309 -8.287 4.301 1.00 53.00 243 VAL A CA 1
ATOM 1939 C C . VAL A 1 243 ? -15.943 -8.170 2.814 1.00 53.00 243 VAL A C 1
ATOM 1941 O O . VAL A 1 243 ? -15.841 -7.065 2.291 1.00 53.00 243 VAL A O 1
ATOM 1944 N N . ARG A 1 244 ? -15.745 -9.291 2.106 1.00 44.88 244 ARG A N 1
ATOM 1945 C CA . ARG A 1 244 ? -15.527 -9.268 0.648 1.00 44.88 244 ARG A CA 1
ATOM 1946 C C . ARG A 1 244 ? -16.779 -8.860 -0.132 1.00 44.88 244 ARG A C 1
ATOM 1948 O O . ARG A 1 244 ? -16.647 -8.116 -1.088 1.00 44.88 244 ARG A O 1
ATOM 1955 N N . LEU A 1 245 ? -17.959 -9.308 0.292 1.00 44.62 245 LEU A N 1
ATOM 1956 C CA . LEU A 1 245 ? -19.219 -9.007 -0.394 1.00 44.62 245 LEU A CA 1
ATOM 1957 C C . LEU A 1 245 ? -19.644 -7.543 -0.203 1.00 44.62 245 LEU A C 1
ATOM 1959 O O . LEU A 1 245 ? -20.062 -6.911 -1.167 1.00 44.62 245 LEU A O 1
ATOM 1963 N N . ASP A 1 246 ? -19.444 -6.976 0.989 1.00 42.84 246 ASP A N 1
ATOM 1964 C CA . ASP A 1 246 ? -19.831 -5.585 1.274 1.00 42.84 246 ASP A CA 1
ATOM 1965 C C . ASP A 1 246 ? -18.964 -4.555 0.510 1.00 42.84 246 ASP A C 1
ATOM 1967 O O . ASP A 1 246 ? -19.448 -3.488 0.142 1.00 42.84 246 ASP A O 1
ATOM 1971 N N . ASN A 1 247 ? -17.694 -4.872 0.212 1.00 43.00 247 ASN A N 1
ATOM 1972 C CA . ASN A 1 247 ? -16.827 -4.000 -0.600 1.00 43.00 247 ASN A CA 1
ATOM 1973 C C . ASN A 1 247 ? -17.168 -4.034 -2.103 1.00 43.00 247 ASN A C 1
ATOM 1975 O O . ASN A 1 247 ? -16.863 -3.077 -2.817 1.00 43.00 247 ASN A O 1
ATOM 1979 N N . ASP A 1 248 ? -17.784 -5.116 -2.585 1.00 39.38 248 ASP A N 1
ATOM 1980 C CA . ASP A 1 248 ? -18.190 -5.247 -3.987 1.00 39.38 248 ASP A CA 1
ATOM 1981 C C . ASP A 1 248 ? -19.543 -4.557 -4.251 1.00 39.38 248 ASP A C 1
ATOM 1983 O O . ASP A 1 248 ? -19.738 -3.986 -5.325 1.00 39.38 248 ASP A O 1
ATOM 1987 N N . GLU A 1 249 ? -20.463 -4.535 -3.277 1.00 36.62 249 GLU A N 1
ATOM 1988 C CA . GLU A 1 249 ? -21.785 -3.901 -3.429 1.00 36.62 249 GLU A CA 1
ATOM 1989 C C . GLU A 1 249 ? -21.715 -2.362 -3.525 1.00 36.62 249 GLU A C 1
ATOM 1991 O O . GLU A 1 249 ? -22.448 -1.767 -4.318 1.00 36.62 249 GLU A O 1
ATOM 1996 N N . ASP A 1 250 ? -20.762 -1.710 -2.848 1.00 41.12 250 ASP A N 1
ATOM 1997 C CA . ASP A 1 250 ? -20.560 -0.249 -2.925 1.00 41.12 250 ASP A CA 1
ATOM 1998 C C . ASP A 1 250 ? -20.025 0.241 -4.292 1.00 41.12 250 ASP A C 1
ATOM 2000 O O . ASP A 1 250 ? -20.003 1.450 -4.568 1.00 41.12 250 ASP A O 1
ATOM 2004 N N . ASN A 1 251 ? -19.607 -0.678 -5.172 1.00 38.53 251 ASN A N 1
ATOM 2005 C CA . ASN A 1 251 ? -19.026 -0.361 -6.479 1.00 38.53 251 ASN A CA 1
ATOM 2006 C C . ASN A 1 251 ? -20.008 -0.549 -7.654 1.00 38.53 251 ASN A C 1
ATOM 2008 O O . ASN A 1 251 ? -19.748 -0.065 -8.756 1.00 38.53 251 ASN A O 1
ATOM 2012 N N . VAL A 1 252 ? -21.158 -1.200 -7.441 1.00 40.62 252 VAL A N 1
ATOM 2013 C CA . VAL A 1 252 ? -22.120 -1.509 -8.521 1.00 40.62 252 VAL A CA 1
ATOM 2014 C C . VAL A 1 252 ? -23.133 -0.375 -8.753 1.00 40.62 252 VAL A C 1
ATOM 2016 O O . VAL A 1 252 ? -23.602 -0.183 -9.876 1.00 40.62 252 VAL A O 1
ATOM 2019 N N . ASP A 1 253 ? -23.398 0.469 -7.754 1.00 40.38 253 ASP A N 1
ATOM 2020 C CA . ASP A 1 253 ? -24.464 1.484 -7.833 1.00 40.38 253 ASP A CA 1
ATOM 2021 C C . ASP A 1 253 ? -24.069 2.815 -8.511 1.00 40.38 253 ASP A C 1
ATOM 2023 O O . ASP A 1 253 ? -24.889 3.734 -8.617 1.00 40.38 253 ASP A O 1
ATOM 2027 N N . LYS A 1 254 ? -22.836 2.951 -9.025 1.00 41.25 254 LYS A N 1
ATOM 2028 C CA . LYS A 1 254 ? -22.383 4.182 -9.718 1.00 41.25 254 LYS A CA 1
ATOM 2029 C C . LYS A 1 254 ? -22.293 4.088 -11.239 1.00 41.25 254 LYS A C 1
ATOM 2031 O O . LYS A 1 254 ? -22.143 5.123 -11.888 1.00 41.25 254 LYS A O 1
ATOM 2036 N N . GLU A 1 255 ? -22.484 2.912 -11.828 1.00 39.09 255 GLU A N 1
ATOM 2037 C CA . GLU A 1 255 ? -22.485 2.725 -13.284 1.00 39.09 255 GLU A CA 1
ATOM 2038 C C . GLU A 1 255 ? -23.869 2.352 -13.824 1.00 39.09 255 GLU A C 1
ATOM 2040 O O . GLU A 1 255 ? -24.032 1.338 -14.493 1.00 39.09 255 GLU A O 1
ATOM 2045 N N . GLN A 1 256 ? -24.893 3.175 -13.565 1.00 39.69 256 GLN A N 1
ATOM 2046 C CA . GLN A 1 256 ? -26.120 3.159 -14.375 1.00 39.69 256 GLN A CA 1
ATOM 2047 C C . GLN A 1 256 ? -27.006 4.395 -14.146 1.00 39.69 256 GLN A C 1
ATOM 2049 O O . GLN A 1 256 ? -28.084 4.334 -13.564 1.00 39.69 256 GLN A O 1
ATOM 2054 N N . GLN A 1 257 ? -26.598 5.540 -14.697 1.00 31.56 257 GLN A N 1
ATOM 2055 C CA . GLN A 1 257 ? -27.570 6.536 -15.165 1.00 31.56 257 GLN A CA 1
ATOM 2056 C C . GLN A 1 257 ? -27.219 6.965 -16.596 1.00 31.56 257 GLN A C 1
ATOM 2058 O O . GLN A 1 257 ? -26.216 7.650 -16.804 1.00 31.56 257 GLN A O 1
ATOM 2063 N N . PRO A 1 258 ? -28.012 6.572 -17.611 1.00 37.34 258 PRO A N 1
ATOM 2064 C CA . PRO A 1 258 ? -27.816 7.059 -18.965 1.00 37.34 258 PRO A CA 1
ATOM 2065 C C . PRO A 1 258 ? -28.213 8.537 -19.026 1.00 37.34 258 PRO A C 1
ATOM 2067 O O . PRO A 1 258 ? -29.371 8.892 -18.803 1.00 37.34 258 PRO A O 1
ATOM 2070 N N . GLN A 1 259 ? -27.251 9.404 -19.353 1.00 38.25 259 GLN A N 1
ATOM 2071 C CA . GLN A 1 259 ? -27.518 10.793 -19.725 1.00 38.25 259 GLN A CA 1
ATOM 2072 C C . GLN A 1 259 ? -28.454 10.819 -20.940 1.00 38.25 259 GLN A C 1
ATOM 2074 O O . GLN A 1 259 ? -28.035 10.604 -22.079 1.00 38.25 259 GLN A O 1
ATOM 2079 N N . GLN A 1 260 ? -29.734 11.100 -20.699 1.00 37.41 260 GLN A N 1
ATOM 2080 C CA . GLN A 1 260 ? -30.659 11.509 -21.745 1.00 37.41 260 GLN A CA 1
ATOM 2081 C C . GLN A 1 260 ? -30.193 12.865 -22.284 1.00 37.41 260 GLN A C 1
ATOM 2083 O O . GLN A 1 260 ? -30.239 13.882 -21.598 1.00 37.41 260 GLN A O 1
ATOM 2088 N N . ARG A 1 261 ? -29.697 12.867 -23.525 1.00 38.28 261 ARG A N 1
ATOM 2089 C CA . ARG A 1 261 ? -29.476 14.088 -24.301 1.00 38.28 261 ARG A CA 1
ATOM 2090 C C . ARG A 1 261 ? -30.836 14.637 -24.724 1.00 38.28 261 ARG A C 1
ATOM 2092 O O . ARG A 1 261 ? -31.453 14.098 -25.640 1.00 38.28 261 ARG A O 1
ATOM 2099 N N . GLU A 1 262 ? -31.275 15.719 -24.093 1.00 35.81 262 GLU A N 1
ATOM 2100 C CA . GLU A 1 262 ? -32.309 16.575 -24.667 1.00 35.81 262 GLU A CA 1
ATOM 2101 C C . GLU A 1 262 ? -31.732 17.301 -25.888 1.00 35.81 262 GLU A C 1
ATOM 2103 O O . GLU A 1 262 ? -30.821 18.123 -25.793 1.00 35.81 262 GLU A O 1
ATOM 2108 N N . ILE A 1 263 ? -32.259 16.959 -27.062 1.00 42.34 263 ILE A N 1
ATOM 2109 C CA . ILE A 1 263 ? -32.134 17.762 -28.274 1.00 42.34 263 ILE A CA 1
ATOM 2110 C C . ILE A 1 263 ? -33.270 18.784 -28.211 1.00 42.34 263 ILE A C 1
ATOM 2112 O O . ILE A 1 263 ? -34.417 18.458 -28.508 1.00 42.34 263 ILE A O 1
ATOM 2116 N N . GLY A 1 264 ? -32.954 20.006 -27.791 1.00 31.36 264 GLY A N 1
ATOM 2117 C CA . GLY A 1 264 ? -33.860 21.150 -27.837 1.00 31.36 264 GLY A CA 1
ATOM 2118 C C . GLY A 1 264 ? -33.475 22.076 -28.983 1.00 31.36 264 GLY A C 1
ATOM 2119 O O . GLY A 1 264 ? -32.451 22.748 -28.923 1.00 31.36 264 GLY A O 1
ATOM 2120 N N . ALA A 1 265 ? -34.290 22.078 -30.034 1.00 35.44 265 ALA A N 1
ATOM 2121 C CA . ALA A 1 265 ? -34.274 23.087 -31.081 1.00 35.44 265 ALA A CA 1
ATOM 2122 C C . ALA A 1 265 ? -34.672 24.457 -30.507 1.00 35.44 265 ALA A C 1
ATOM 2124 O O . ALA A 1 265 ? -35.651 24.519 -29.769 1.00 35.44 265 ALA A O 1
ATOM 2125 N N . PHE A 1 266 ? -33.914 25.505 -30.842 1.00 40.06 266 PHE A N 1
ATOM 2126 C CA . PHE A 1 266 ? -34.326 26.801 -31.413 1.00 40.06 266 PHE A CA 1
ATOM 2127 C C . PHE A 1 266 ? -33.098 27.712 -31.525 1.00 40.06 266 PHE A C 1
ATOM 2129 O O . PHE A 1 266 ? -32.370 27.856 -30.519 1.00 40.06 266 PHE A O 1
#

Sequence (266 aa):
MSSETTPSLYDIYSFFHSLRTSLPDYNDFSDLVGTLFIPHDVMPVSETLANVLPYFRRCSNPSLFTTFQIMMRHAEQNASFESTFLRVCDAMDILEKIEYALGGNRRLLEGYLHALQLDNASASHEQVMNSLQRFLTEKCDANTQLRVRKVFAEEGAADELGLSGGILAIASAIIDDDALYIQILQTLQLNHRQNLSWEAVISRIQKIVQEKKPAVWSEFYAFLDSLHTGNIYDYNSDKLAKVRLDNDEDNVDKEQQPQQREIGAF

Secondary structure (DSSP, 8-state):
----PPPPHHHHHHHHHHHHHH-SSHHHHHHHHHHHTS-TTTS-HHHHHHHHHHHHHH-S-THHHHHHHHHHHHHHH-HHHHHHHHHHHHTHHHHHHHHHHTTT-HHHHHHHHHHHTTT-TT--HHHHHHHHHHHHHHHS-HHHHHHHHHHHHHHHHHHHH---HHHHHHHHHHH--HHHHHHHHHHHHHHHHTT--HHHHHHHHHHHHHHH-GGGHHHHHHHHHHHHHT-THHHHHHHHHHHHHHHHHTTTTTS-----------

Radius of gyration: 22.4 Å; Cα contacts (8 Å, |Δi|>4): 200; chains: 1; bounding box: 60×47×65 Å

pLDDT: mean 84.8, std 17.37, range [31.36, 96.69]

Solvent-accessible surface area (backbone atoms only — not comparable to full-atom values): 15369 Å² total; per-residue (Å²): 133,82,80,81,71,80,78,49,75,57,52,53,46,51,50,52,52,52,50,53,74,27,39,88,46,76,64,56,47,55,55,46,50,59,56,69,71,49,54,59,93,81,40,43,67,73,53,46,54,60,70,42,43,67,56,45,72,59,25,76,51,68,65,54,52,59,52,47,54,53,53,50,54,47,26,76,76,28,67,66,51,32,52,25,51,52,48,49,60,72,40,43,76,60,51,52,56,43,35,58,33,56,67,69,38,63,71,59,47,47,52,49,54,61,24,58,38,62,78,42,90,82,65,48,70,67,56,29,51,53,36,38,51,49,47,41,69,76,76,38,55,75,66,41,41,48,40,44,52,38,53,55,42,49,52,54,38,26,71,75,69,71,48,52,71,70,59,52,51,50,52,45,61,61,59,69,40,69,73,60,41,41,53,48,44,54,49,52,52,55,35,60,78,64,69,57,56,69,69,61,51,50,55,54,48,47,52,57,36,53,76,75,49,50,86,43,43,70,63,49,49,53,50,52,52,26,60,74,71,68,56,44,74,82,65,44,65,75,48,55,61,48,59,56,51,60,64,53,58,78,63,60,81,77,78,78,77,84,81,79,80,83,85,75,90,130

Foldseek 3Di:
DDPPDQDDLLRLLVLLVLLCVQFPDNVLLVVLLVLLPPDCVRPPLVRNLVVNVVRCVRGPDVCSSVVVNVQSVVCVVDVLSSQLSNLSSVCNVLLVLLCVLQVVPSVLSSQLSVLCPSSDPPQDPVSSVVSNVCSCVPPHDPSSSLSNLLSVLVVLLCVLVVDDPLLLLLLCVLLVDSVLSSVLSVLVNVCSVVVHDPVVSLVVNQVSCCVPPNPSSVVNVVSSVCVVVVVCVVVRPPVSVVSVVVVVVVPPVPPDDDPDDDPDDD

Mean predicted aligned error: 9.29 Å

Organism: NCBI:txid144539